Protein AF-A0A1E1KD78-F1 (afdb_monomer_lite)

Organism: NCBI:txid914238

Sequence (191 aa):
MESLAELLGKQLVEVKGTLRDLHTILSIPEETLRPIRLHHPTCRDFLLDMNRCADPVDWVDENKVYRVMADCCLTSMEKELKTDFCDLPAFAEYTTRLMDPHRIKQLISPDFQYVCFYWAQHYRRSGAILSDDAKDQFFREHFLHWLEAVNLIGKSSEMEGIFIQVISLSSGCESHTRPSCSPFSWHLNLI

Structure (mmCIF, N/CA/C/O backbone):
data_AF-A0A1E1KD78-F1
#
_entry.id   AF-A0A1E1KD78-F1
#
loop_
_atom_site.group_PDB
_atom_site.id
_atom_site.type_symbol
_atom_site.label_atom_id
_atom_site.label_alt_id
_atom_site.label_comp_id
_atom_site.label_asym_id
_atom_site.label_entity_id
_atom_site.label_seq_id
_atom_site.pdbx_PDB_ins_code
_atom_site.Cartn_x
_atom_site.Cartn_y
_atom_site.Cartn_z
_atom_site.occupancy
_atom_site.B_iso_or_equiv
_atom_site.auth_seq_id
_atom_site.auth_comp_id
_atom_site.auth_asym_id
_atom_site.auth_atom_id
_atom_site.pdbx_PDB_model_num
ATOM 1 N N . MET A 1 1 ? -4.945 -14.497 -2.469 1.00 77.31 1 MET A N 1
ATOM 2 C CA . MET A 1 1 ? -5.282 -14.226 -3.896 1.00 77.31 1 MET A CA 1
ATOM 3 C C . MET A 1 1 ? -6.415 -13.218 -4.044 1.00 77.31 1 MET A C 1
ATOM 5 O O . MET A 1 1 ? -6.273 -12.318 -4.856 1.00 77.31 1 MET A O 1
ATOM 9 N N . GLU A 1 2 ? -7.507 -13.348 -3.287 1.00 81.06 2 GLU A N 1
ATOM 10 C CA . GLU A 1 2 ? -8.610 -12.366 -3.281 1.00 81.06 2 GLU A CA 1
ATOM 11 C C . GLU A 1 2 ? -8.126 -10.976 -2.864 1.00 81.06 2 GLU A C 1
ATOM 13 O O . GLU A 1 2 ? -8.265 -10.042 -3.641 1.00 81.06 2 GLU A O 1
ATOM 18 N N . SER A 1 3 ? -7.378 -10.902 -1.766 1.00 81.31 3 SER A N 1
ATOM 19 C CA . SER A 1 3 ? -6.655 -9.717 -1.289 1.00 81.31 3 SER A CA 1
ATOM 20 C C . SER A 1 3 ? -5.823 -9.006 -2.356 1.00 81.31 3 SER A C 1
ATOM 22 O O . SER A 1 3 ? -5.813 -7.786 -2.464 1.00 81.31 3 SER A O 1
ATOM 24 N N . LEU A 1 4 ? -5.114 -9.786 -3.180 1.00 83.50 4 LEU A N 1
ATOM 25 C CA . LEU A 1 4 ? -4.278 -9.254 -4.254 1.00 83.50 4 LEU A CA 1
ATOM 26 C C . LEU A 1 4 ? -5.140 -8.694 -5.390 1.00 83.50 4 LEU A C 1
ATOM 28 O O . LEU A 1 4 ? -4.812 -7.658 -5.953 1.00 83.50 4 LEU A O 1
ATOM 32 N N . ALA A 1 5 ? -6.242 -9.365 -5.725 1.00 86.69 5 ALA A N 1
ATOM 33 C CA . ALA A 1 5 ? -7.178 -8.886 -6.734 1.00 86.69 5 ALA A CA 1
ATOM 34 C C . ALA A 1 5 ? -7.884 -7.601 -6.286 1.00 86.69 5 ALA A C 1
ATOM 36 O O . ALA A 1 5 ? -7.979 -6.658 -7.070 1.00 86.69 5 ALA A O 1
ATOM 37 N N . GLU A 1 6 ? -8.304 -7.542 -5.023 1.00 85.50 6 GLU A N 1
ATOM 38 C CA . GLU A 1 6 ? -8.921 -6.365 -4.417 1.00 85.50 6 GLU A CA 1
ATOM 39 C C . GLU A 1 6 ? -7.961 -5.173 -4.390 1.00 85.50 6 GLU A C 1
ATOM 41 O O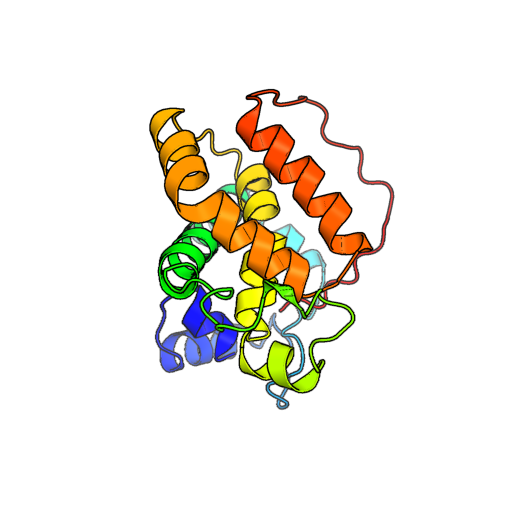 . GLU A 1 6 ? -8.298 -4.110 -4.912 1.00 85.50 6 GLU A O 1
ATOM 46 N N . LEU A 1 7 ? -6.732 -5.372 -3.899 1.00 85.50 7 LEU A N 1
ATOM 47 C CA . LEU A 1 7 ? -5.711 -4.325 -3.859 1.00 85.50 7 LEU A CA 1
ATOM 48 C C . LEU A 1 7 ? -5.364 -3.796 -5.257 1.00 85.50 7 LEU A C 1
ATOM 50 O O . LEU A 1 7 ? -5.248 -2.589 -5.455 1.00 85.50 7 LEU A O 1
ATOM 54 N N . LEU A 1 8 ? -5.215 -4.686 -6.242 1.00 87.44 8 LEU A N 1
ATOM 55 C CA . LEU A 1 8 ? -4.900 -4.297 -7.620 1.00 87.44 8 LEU A CA 1
ATOM 56 C C . LEU A 1 8 ? -6.114 -3.737 -8.383 1.00 87.44 8 LEU A C 1
ATOM 58 O O . LEU A 1 8 ? -5.956 -3.285 -9.517 1.00 87.44 8 LEU A O 1
ATOM 62 N N . GLY A 1 9 ? -7.323 -3.795 -7.813 1.00 85.31 9 GLY A N 1
ATOM 63 C CA . GLY A 1 9 ? -8.559 -3.435 -8.513 1.00 85.31 9 GLY A CA 1
ATOM 64 C C . GLY A 1 9 ? -8.818 -4.303 -9.751 1.00 85.31 9 GLY A C 1
ATOM 65 O O . GLY A 1 9 ? -9.376 -3.830 -10.742 1.00 85.31 9 GLY A O 1
ATOM 66 N N . LYS A 1 10 ? -8.369 -5.562 -9.724 1.00 89.31 10 LYS A N 1
ATOM 67 C CA . LYS A 1 10 ? -8.445 -6.518 -10.836 1.00 89.31 10 LYS A CA 1
ATOM 68 C C . LYS A 1 10 ? -9.469 -7.606 -10.564 1.00 89.31 10 LYS A C 1
ATOM 70 O O . LYS A 1 10 ? -9.791 -7.922 -9.422 1.00 89.31 10 LYS A O 1
ATOM 75 N N . GLN A 1 11 ? -9.965 -8.237 -11.627 1.00 91.38 11 GLN A N 1
ATOM 76 C CA . GLN A 1 11 ? -10.847 -9.387 -11.456 1.00 91.38 11 GLN A CA 1
ATOM 77 C C . GLN A 1 11 ? -10.054 -10.586 -10.929 1.00 91.38 11 GLN A C 1
ATOM 79 O O . GLN A 1 11 ? -8.967 -10.892 -11.420 1.00 91.38 11 GLN A O 1
ATOM 84 N N . LEU A 1 12 ? -10.633 -11.329 -9.983 1.00 88.56 12 LEU A N 1
ATOM 85 C CA . LEU A 1 12 ? -9.995 -12.522 -9.417 1.00 88.56 12 LEU A CA 1
ATOM 86 C C . LEU A 1 12 ? -9.603 -13.549 -10.492 1.00 88.56 12 LEU A C 1
ATOM 88 O O . LEU A 1 12 ? -8.585 -14.223 -10.353 1.00 88.56 12 LEU A O 1
ATOM 92 N N . VAL A 1 13 ? -10.395 -13.666 -11.564 1.00 90.69 13 VAL A N 1
ATOM 93 C CA . VAL A 1 13 ? -10.102 -14.562 -12.693 1.00 90.69 13 VAL A CA 1
ATOM 94 C C . VAL A 1 13 ? -8.845 -14.143 -13.460 1.00 90.69 13 VAL A C 1
ATOM 96 O O . VAL A 1 13 ? -8.060 -15.011 -13.827 1.00 90.69 13 VAL A O 1
ATOM 99 N N . GLU A 1 14 ? -8.618 -12.839 -13.634 1.00 92.00 14 GLU A N 1
ATOM 100 C CA . GLU A 1 14 ? -7.429 -12.288 -14.298 1.00 92.00 14 GLU A CA 1
ATOM 101 C C . GLU A 1 14 ? -6.190 -12.577 -13.451 1.00 92.00 14 GLU A C 1
ATOM 103 O O . GLU A 1 14 ? -5.241 -13.184 -13.935 1.00 92.00 14 GLU A O 1
ATOM 108 N N . VAL A 1 15 ? -6.242 -12.266 -12.151 1.00 89.31 15 VAL A N 1
ATOM 109 C CA . VAL A 1 15 ? -5.131 -12.534 -11.225 1.00 89.31 15 VAL A CA 1
ATOM 110 C C . VAL A 1 15 ? -4.814 -14.029 -11.153 1.00 89.31 15 VAL A C 1
ATOM 112 O O . VAL A 1 15 ? -3.653 -14.418 -11.243 1.00 89.31 15 VAL A O 1
ATOM 115 N N . LYS A 1 16 ? -5.831 -14.893 -11.037 1.00 88.56 16 LYS A N 1
ATOM 116 C CA . LYS A 1 16 ? -5.633 -16.352 -11.023 1.00 88.56 16 LYS A CA 1
ATOM 117 C C . LYS A 1 16 ? -5.068 -16.878 -12.343 1.00 88.56 16 LYS A C 1
ATOM 119 O O . LYS A 1 16 ? -4.262 -17.806 -12.303 1.00 88.56 16 LYS A O 1
ATOM 124 N N . GLY A 1 17 ? -5.499 -16.324 -13.477 1.00 89.69 17 GLY A N 1
ATOM 125 C CA . GLY A 1 17 ? -4.978 -16.660 -14.802 1.00 89.69 17 GLY A CA 1
ATOM 126 C C . GLY A 1 17 ? -3.493 -16.336 -14.900 1.00 89.69 17 GLY A C 1
ATOM 127 O O . GLY A 1 17 ? -2.685 -17.244 -15.065 1.00 89.69 17 GLY A O 1
ATOM 128 N N . THR A 1 18 ? -3.129 -15.079 -14.640 1.00 89.88 18 THR A N 1
ATOM 129 C CA . THR A 1 18 ? -1.736 -14.617 -14.676 1.00 89.88 18 THR A CA 1
ATOM 130 C C . THR A 1 18 ? -0.839 -15.416 -13.734 1.00 89.88 18 THR A C 1
ATOM 132 O O . THR A 1 18 ? 0.244 -15.844 -14.121 1.00 89.88 18 THR A O 1
ATOM 135 N N . LEU A 1 19 ? -1.280 -15.671 -12.498 1.00 88.19 19 LEU A N 1
ATOM 136 C CA . LEU A 1 19 ? -0.502 -16.476 -11.555 1.00 88.19 19 LEU A CA 1
ATOM 137 C C . LEU A 1 19 ? -0.282 -17.899 -12.085 1.00 88.19 19 LEU A C 1
ATOM 139 O O . LEU A 1 19 ? 0.836 -18.405 -12.033 1.00 88.19 19 LEU A O 1
ATOM 143 N N . ARG A 1 20 ? -1.319 -18.534 -12.640 1.00 88.44 20 ARG A N 1
ATOM 144 C CA . ARG A 1 20 ? -1.210 -19.877 -13.225 1.00 88.44 20 ARG A CA 1
ATOM 145 C C . ARG A 1 20 ? -0.219 -19.919 -14.386 1.00 88.44 20 ARG A C 1
ATOM 147 O O . ARG A 1 20 ? 0.568 -20.862 -14.468 1.00 88.44 20 ARG A O 1
ATOM 154 N N . ASP A 1 21 ? -0.219 -18.904 -15.240 1.00 88.81 21 ASP A N 1
ATOM 155 C CA . ASP A 1 21 ? 0.721 -18.817 -16.361 1.00 88.81 21 ASP A CA 1
ATOM 156 C C . ASP A 1 21 ? 2.172 -18.683 -15.865 1.00 88.81 21 ASP A C 1
ATOM 158 O O . ASP A 1 21 ? 3.095 -19.237 -16.458 1.00 88.81 21 ASP A O 1
ATOM 162 N N . LEU A 1 22 ? 2.363 -18.056 -14.700 1.00 86.62 22 LEU A N 1
ATOM 163 C CA . LEU A 1 22 ? 3.655 -17.878 -14.034 1.00 86.62 22 LEU A CA 1
ATOM 164 C C . LEU A 1 22 ? 4.019 -18.998 -13.035 1.00 86.62 22 LEU A C 1
ATOM 166 O O . LEU A 1 22 ? 4.993 -18.858 -12.295 1.00 86.62 22 LEU A O 1
ATOM 170 N N . HIS A 1 23 ? 3.301 -20.129 -12.998 1.00 85.31 23 HIS A N 1
ATOM 171 C CA . HIS A 1 23 ? 3.550 -21.217 -12.027 1.00 85.31 23 HIS A CA 1
ATOM 172 C C . HIS A 1 23 ? 4.962 -21.835 -12.108 1.00 85.31 23 HIS A C 1
ATOM 174 O O . HIS A 1 23 ? 5.431 -22.466 -11.159 1.00 85.31 23 HIS A O 1
ATOM 180 N N . THR A 1 24 ? 5.650 -21.680 -13.242 1.00 86.38 24 THR A N 1
ATOM 181 C CA . THR A 1 24 ? 7.026 -22.162 -13.442 1.00 86.38 24 THR A CA 1
ATOM 182 C C . THR A 1 24 ? 8.051 -21.340 -12.665 1.00 86.38 24 THR A C 1
ATOM 184 O O . THR A 1 24 ? 9.123 -21.850 -12.343 1.00 86.38 24 THR A O 1
ATOM 187 N N . ILE A 1 25 ? 7.719 -20.090 -12.329 1.00 85.75 25 ILE A N 1
ATOM 188 C CA . ILE A 1 25 ? 8.564 -19.176 -11.547 1.00 85.75 25 ILE A CA 1
ATOM 189 C C . ILE A 1 25 ? 7.962 -18.841 -10.172 1.00 85.75 25 ILE A C 1
ATOM 191 O O . ILE A 1 25 ? 8.701 -18.445 -9.269 1.00 85.75 25 ILE A O 1
ATOM 195 N N . LEU A 1 26 ? 6.655 -19.062 -9.983 1.00 86.25 26 LEU A N 1
ATOM 196 C CA . LEU A 1 26 ? 5.923 -18.858 -8.733 1.00 86.25 26 LEU A CA 1
ATOM 197 C C . LEU A 1 26 ? 5.477 -20.179 -8.095 1.00 86.25 26 LEU A C 1
ATOM 199 O O . LEU A 1 26 ? 4.811 -21.009 -8.709 1.00 86.25 26 LEU A O 1
ATOM 203 N N . SER A 1 27 ? 5.759 -20.325 -6.807 1.00 83.88 27 SER A N 1
ATOM 204 C CA . SER A 1 27 ? 5.118 -21.281 -5.917 1.00 83.88 27 SER A CA 1
ATOM 205 C C . SER A 1 27 ? 3.781 -20.707 -5.457 1.00 83.88 27 SER A C 1
ATOM 207 O O . SER A 1 27 ? 3.733 -19.763 -4.666 1.00 83.88 27 SER A O 1
ATOM 209 N N . ILE A 1 28 ? 2.693 -21.272 -5.982 1.00 84.19 28 ILE A N 1
ATOM 210 C CA . ILE A 1 28 ? 1.325 -20.886 -5.634 1.00 84.19 28 ILE A CA 1
ATOM 211 C C . ILE A 1 28 ? 0.769 -21.955 -4.692 1.00 84.19 28 ILE A C 1
ATOM 213 O O . ILE A 1 28 ? 0.562 -23.089 -5.128 1.00 84.19 28 ILE A O 1
ATOM 217 N N . PRO A 1 29 ? 0.554 -21.638 -3.408 1.00 78.81 29 PRO A N 1
ATOM 218 C CA . PRO A 1 29 ? 0.004 -22.599 -2.466 1.00 78.81 29 PRO A CA 1
ATOM 219 C C . PRO A 1 29 ? -1.473 -22.893 -2.764 1.00 78.81 29 PRO A C 1
ATOM 221 O O . PRO A 1 29 ? -2.223 -22.016 -3.192 1.00 78.81 29 PRO A O 1
ATOM 224 N N . GLU A 1 30 ? -1.904 -24.129 -2.493 1.00 73.75 30 GLU A N 1
ATOM 225 C CA . GLU A 1 30 ? -3.324 -24.517 -2.555 1.00 73.75 30 GLU A CA 1
ATOM 226 C C . GLU A 1 30 ? -4.146 -23.837 -1.446 1.00 73.75 30 GLU A C 1
ATOM 228 O O . GLU A 1 30 ? -5.312 -23.495 -1.637 1.00 73.75 30 GLU A O 1
ATOM 233 N N . GLU A 1 31 ? -3.519 -23.598 -0.290 1.00 75.31 31 GLU A N 1
ATOM 234 C CA . GLU A 1 31 ? -4.096 -22.842 0.821 1.00 75.31 31 GLU A CA 1
ATOM 235 C C . GLU A 1 31 ? -4.113 -21.338 0.503 1.00 75.31 31 GLU A C 1
ATOM 237 O O . GLU A 1 31 ? -3.068 -20.716 0.311 1.00 75.31 31 GLU A O 1
ATOM 242 N N . THR A 1 32 ? -5.296 -20.720 0.535 1.00 66.81 32 THR A N 1
ATOM 243 C CA . THR A 1 32 ? -5.499 -19.297 0.201 1.00 66.81 32 THR A CA 1
ATOM 244 C C . THR A 1 32 ? -4.814 -18.314 1.152 1.00 66.81 32 THR A C 1
ATOM 246 O O . THR A 1 32 ? -4.591 -17.167 0.767 1.00 66.81 32 THR A O 1
ATOM 249 N N . LEU A 1 33 ? -4.494 -18.759 2.371 1.00 66.06 33 LEU A N 1
ATOM 250 C CA . LEU A 1 33 ? -3.848 -17.970 3.423 1.00 66.06 33 LEU A CA 1
ATOM 251 C C . LEU A 1 33 ? -2.318 -18.011 3.358 1.00 66.06 33 LEU A C 1
ATOM 253 O O . LEU A 1 33 ? -1.658 -17.286 4.104 1.00 66.06 33 LEU A O 1
ATOM 257 N N . ARG A 1 34 ? -1.739 -18.879 2.520 1.00 70.19 34 ARG A N 1
ATOM 258 C CA . ARG A 1 34 ? -0.286 -18.966 2.394 1.00 70.19 34 ARG A CA 1
ATOM 259 C C . ARG A 1 34 ? 0.244 -18.004 1.339 1.00 70.19 34 ARG A C 1
ATOM 261 O O . ARG A 1 34 ? -0.409 -17.809 0.313 1.00 70.19 34 ARG A O 1
ATOM 268 N N . PRO A 1 35 ? 1.461 -17.483 1.565 1.00 75.06 35 PRO A N 1
ATOM 269 C CA . PRO A 1 35 ? 2.064 -16.560 0.638 1.00 75.06 35 PRO A CA 1
ATOM 270 C C . PRO A 1 35 ? 2.475 -17.200 -0.710 1.00 75.06 35 PRO A C 1
ATOM 272 O O . PRO A 1 35 ? 3.064 -18.285 -0.715 1.00 75.06 35 PRO A O 1
ATOM 275 N N . ILE A 1 36 ? 2.202 -16.530 -1.835 1.00 83.00 36 ILE A N 1
ATOM 276 C CA . ILE A 1 36 ? 2.794 -16.755 -3.164 1.00 83.00 36 ILE A CA 1
ATOM 277 C C . ILE A 1 36 ? 4.284 -16.384 -3.162 1.00 83.00 36 ILE A C 1
ATOM 279 O O . ILE A 1 36 ? 4.685 -15.222 -3.103 1.00 83.00 36 ILE A O 1
ATOM 283 N N . ARG A 1 37 ? 5.145 -17.381 -3.356 1.00 83.31 37 ARG A N 1
ATOM 284 C CA . ARG A 1 37 ? 6.601 -17.178 -3.342 1.00 83.31 37 ARG A CA 1
ATOM 285 C C . ARG A 1 37 ? 7.213 -17.365 -4.717 1.00 83.31 37 ARG A C 1
ATOM 287 O O . ARG A 1 37 ? 6.733 -18.160 -5.508 1.00 83.31 37 ARG A O 1
ATOM 294 N N . LEU A 1 38 ? 8.329 -16.698 -4.983 1.00 84.44 38 LEU A N 1
ATOM 295 C CA . LEU A 1 38 ? 9.180 -17.060 -6.117 1.00 84.44 38 LEU A CA 1
ATOM 296 C C . LEU A 1 38 ? 9.881 -18.390 -5.820 1.00 84.44 38 LEU A C 1
ATOM 298 O O . LEU A 1 38 ? 10.378 -18.585 -4.710 1.00 84.44 38 LEU A O 1
ATOM 302 N N . HIS A 1 39 ? 9.972 -19.277 -6.812 1.00 82.19 39 HIS A N 1
ATOM 303 C CA . HIS A 1 39 ? 10.734 -20.529 -6.681 1.00 82.19 39 HIS A CA 1
ATOM 304 C C . HIS A 1 39 ? 12.221 -20.269 -6.467 1.00 82.19 39 HIS A C 1
ATOM 306 O O . HIS A 1 39 ? 12.890 -21.018 -5.759 1.00 82.19 39 HIS A O 1
ATOM 312 N N . HIS A 1 40 ? 12.743 -19.200 -7.073 1.00 80.56 40 HIS A N 1
ATOM 313 C CA . HIS A 1 40 ? 14.150 -18.859 -6.969 1.00 80.56 40 HIS A CA 1
ATOM 314 C C . HIS A 1 40 ? 14.357 -17.347 -6.781 1.00 80.56 40 HIS A C 1
ATOM 316 O O . HIS A 1 40 ? 13.865 -16.568 -7.602 1.00 80.56 40 HIS A O 1
ATOM 322 N N . PRO A 1 41 ? 15.119 -16.904 -5.759 1.00 72.50 41 PRO A N 1
ATOM 323 C CA . PRO A 1 41 ? 15.375 -15.484 -5.506 1.00 72.50 41 PRO A CA 1
ATOM 324 C C . PRO A 1 41 ? 15.947 -14.730 -6.713 1.00 72.50 41 PRO A C 1
ATOM 326 O O . PRO A 1 41 ? 15.564 -13.588 -6.954 1.00 72.50 41 PRO A O 1
ATOM 329 N N . THR A 1 42 ? 16.784 -15.382 -7.532 1.00 80.44 42 THR A N 1
ATOM 330 C CA . THR A 1 42 ? 17.373 -14.730 -8.718 1.00 80.44 42 THR A CA 1
ATOM 331 C C . THR A 1 42 ? 16.362 -14.411 -9.813 1.00 80.44 42 THR A C 1
ATOM 333 O O . THR A 1 42 ? 16.704 -13.652 -10.714 1.00 80.44 42 THR A O 1
ATOM 336 N N . CYS A 1 43 ? 15.141 -14.959 -9.760 1.00 80.38 43 CYS A N 1
ATOM 337 C CA . CYS A 1 43 ? 14.070 -14.577 -10.676 1.00 80.38 43 CYS A CA 1
ATOM 338 C C . CYS A 1 43 ? 13.702 -13.102 -10.479 1.00 80.38 43 CYS A C 1
ATOM 340 O O . CYS A 1 43 ? 13.624 -12.360 -11.453 1.00 80.38 43 CYS A O 1
ATOM 342 N N . ARG A 1 44 ? 13.602 -12.642 -9.223 1.00 82.44 44 ARG A N 1
ATOM 343 C CA . ARG A 1 44 ? 13.421 -11.216 -8.924 1.00 82.44 44 ARG A CA 1
ATOM 344 C C . ARG A 1 44 ? 14.572 -10.395 -9.498 1.00 82.44 44 ARG A C 1
ATOM 346 O O . ARG A 1 44 ? 14.331 -9.430 -10.210 1.00 82.44 44 ARG A O 1
ATOM 353 N N . ASP A 1 45 ? 15.809 -10.803 -9.230 1.00 81.00 45 ASP A N 1
ATOM 354 C CA . ASP A 1 45 ? 16.987 -10.062 -9.697 1.00 81.00 45 ASP A CA 1
ATOM 355 C C . ASP A 1 45 ? 17.103 -10.042 -11.229 1.00 81.00 45 ASP A C 1
ATOM 357 O O . ASP A 1 45 ? 17.703 -9.133 -11.788 1.00 81.00 45 ASP A O 1
ATOM 361 N N . PHE A 1 46 ? 16.564 -11.054 -11.911 1.00 82.19 46 PHE A N 1
ATOM 362 C CA . PHE A 1 46 ? 16.503 -11.111 -13.368 1.00 82.19 46 PHE A CA 1
ATOM 363 C C . PHE A 1 46 ? 15.441 -10.160 -13.929 1.00 82.19 46 PHE A C 1
ATOM 365 O O . PHE A 1 46 ? 15.731 -9.419 -14.859 1.00 82.19 46 PHE A O 1
ATOM 372 N N . LEU A 1 47 ? 14.237 -10.145 -13.345 1.00 82.31 47 LEU A N 1
ATOM 373 C CA . LEU A 1 47 ? 13.135 -9.287 -13.797 1.00 82.31 47 LEU A CA 1
ATOM 374 C C . LEU A 1 47 ? 13.414 -7.796 -13.569 1.00 82.31 47 LEU A C 1
ATOM 376 O O . LEU A 1 47 ? 12.966 -6.963 -14.351 1.00 82.31 47 LEU A O 1
ATOM 380 N N . LEU A 1 48 ? 14.150 -7.458 -12.507 1.00 83.88 48 LEU A N 1
ATOM 381 C CA . LEU A 1 48 ? 14.444 -6.070 -12.142 1.00 83.88 48 LEU A CA 1
ATOM 382 C C . LEU A 1 48 ? 15.682 -5.491 -12.849 1.00 83.88 48 LEU A C 1
ATOM 384 O O . LEU A 1 48 ? 15.825 -4.269 -12.917 1.00 83.88 48 LEU A O 1
ATOM 388 N N . ASP A 1 49 ? 16.576 -6.331 -13.380 1.00 82.56 49 ASP A N 1
ATOM 389 C CA . ASP A 1 49 ? 17.799 -5.888 -14.056 1.00 82.56 49 ASP A CA 1
ATOM 390 C C . ASP A 1 49 ? 17.612 -5.852 -15.576 1.00 82.56 49 ASP A C 1
ATOM 392 O O . ASP A 1 49 ? 17.651 -6.875 -16.264 1.00 82.56 49 ASP A O 1
ATOM 396 N N . MET A 1 50 ? 17.476 -4.638 -16.108 1.00 79.94 50 MET A N 1
ATOM 397 C CA . MET A 1 50 ? 17.328 -4.385 -17.543 1.00 79.94 50 MET A CA 1
ATOM 398 C C . MET A 1 50 ? 18.487 -4.959 -18.376 1.00 79.94 50 MET A C 1
ATOM 400 O O . MET A 1 50 ? 18.283 -5.297 -19.535 1.00 79.94 50 MET A O 1
ATOM 404 N N . ASN A 1 51 ? 19.692 -5.109 -17.809 1.00 79.50 51 ASN A N 1
ATOM 405 C CA . ASN A 1 51 ? 20.842 -5.670 -18.533 1.00 79.50 51 ASN A CA 1
ATOM 406 C C . ASN A 1 51 ? 20.814 -7.200 -18.601 1.00 79.50 51 ASN A C 1
ATOM 408 O O . ASN A 1 51 ? 21.529 -7.799 -19.404 1.00 79.50 51 ASN A O 1
ATOM 412 N N . ARG A 1 52 ? 20.044 -7.839 -17.717 1.00 76.12 52 ARG A N 1
ATOM 413 C CA . ARG A 1 52 ? 19.885 -9.297 -17.669 1.00 76.12 52 ARG A CA 1
ATOM 414 C C . ARG A 1 52 ? 18.642 -9.750 -18.418 1.00 76.12 52 ARG A C 1
ATOM 416 O O . ARG A 1 52 ? 18.596 -10.904 -18.835 1.00 76.12 52 ARG A O 1
ATOM 423 N N . CYS A 1 53 ? 17.671 -8.860 -18.596 1.00 70.12 53 CYS A N 1
ATOM 424 C CA . CYS A 1 53 ? 16.473 -9.132 -19.366 1.00 70.12 53 CYS A CA 1
ATOM 425 C C . CYS A 1 53 ? 16.799 -9.171 -20.868 1.00 70.12 53 CYS A C 1
ATOM 427 O O . CYS A 1 53 ? 17.372 -8.232 -21.415 1.00 70.12 53 CYS A O 1
ATOM 429 N N . ALA A 1 54 ? 16.465 -10.280 -21.531 1.00 68.94 54 ALA A N 1
ATOM 430 C CA . ALA A 1 54 ? 16.740 -10.459 -22.958 1.00 68.94 54 ALA A CA 1
ATOM 431 C C . ALA A 1 54 ? 15.788 -9.642 -23.848 1.00 68.94 54 ALA A C 1
ATOM 433 O O . ALA A 1 54 ? 16.178 -9.235 -24.942 1.00 68.94 54 ALA A O 1
ATOM 434 N N . ASP A 1 55 ? 14.566 -9.393 -23.368 1.00 75.62 55 ASP A N 1
ATOM 435 C CA . ASP A 1 55 ? 13.549 -8.585 -24.036 1.00 75.62 55 ASP A CA 1
ATOM 436 C C . ASP A 1 55 ? 13.174 -7.384 -23.144 1.00 75.62 55 ASP A C 1
ATOM 438 O O . ASP A 1 55 ? 12.733 -7.580 -22.009 1.00 75.62 55 ASP A O 1
ATOM 442 N N . PRO A 1 56 ? 13.320 -6.133 -23.619 1.00 70.25 56 PRO A N 1
ATOM 443 C CA . PRO A 1 56 ? 12.883 -4.941 -22.891 1.00 70.25 56 PRO A CA 1
ATOM 444 C C . PRO A 1 56 ? 11.397 -4.934 -22.500 1.00 70.25 56 PRO A C 1
ATOM 446 O O . PRO A 1 56 ? 11.023 -4.185 -21.598 1.00 70.25 56 PRO A O 1
ATOM 449 N N . VAL A 1 57 ? 10.552 -5.727 -23.169 1.00 72.62 57 VAL A N 1
ATOM 450 C CA . VAL A 1 57 ? 9.122 -5.871 -22.844 1.00 72.62 57 VAL A CA 1
ATOM 451 C C . VAL A 1 57 ? 8.907 -6.655 -21.544 1.00 72.62 57 VAL A C 1
ATOM 453 O O . VAL A 1 57 ? 7.945 -6.382 -20.827 1.00 72.62 57 VAL A O 1
ATOM 456 N N . ASP A 1 58 ? 9.818 -7.568 -21.204 1.00 70.25 58 ASP A N 1
ATOM 457 C CA . ASP A 1 58 ? 9.733 -8.416 -20.007 1.00 70.25 58 ASP A CA 1
ATOM 458 C C . ASP A 1 58 ? 10.416 -7.788 -18.778 1.00 70.25 58 ASP A C 1
ATOM 460 O O . ASP A 1 58 ? 10.368 -8.337 -17.671 1.00 70.25 58 ASP A O 1
ATOM 464 N N . TRP A 1 59 ? 11.060 -6.629 -18.950 1.00 83.12 59 TRP A N 1
ATOM 465 C CA . TRP A 1 59 ? 11.707 -5.913 -17.857 1.00 83.12 59 TRP A CA 1
ATOM 466 C C . TRP A 1 59 ? 10.679 -5.229 -16.952 1.00 83.12 59 TRP A C 1
ATOM 468 O O . TRP A 1 59 ? 9.794 -4.492 -17.393 1.00 83.12 59 TRP A O 1
ATOM 478 N N . VAL A 1 60 ? 10.847 -5.427 -15.646 1.00 85.00 60 VAL A N 1
ATOM 479 C CA . VAL A 1 60 ? 9.996 -4.835 -14.619 1.00 85.00 60 VAL A CA 1
ATOM 480 C C . VAL A 1 60 ? 10.711 -3.651 -13.980 1.00 85.00 60 VAL A C 1
ATOM 482 O O . VAL A 1 60 ? 11.690 -3.796 -13.247 1.00 85.00 60 VAL A O 1
ATOM 485 N N . ASP A 1 61 ? 10.163 -2.463 -14.205 1.00 86.56 61 ASP A N 1
ATOM 486 C CA . ASP A 1 61 ? 10.591 -1.243 -13.529 1.00 86.56 61 ASP A CA 1
ATOM 487 C C . ASP A 1 61 ? 10.117 -1.250 -12.064 1.00 86.56 61 ASP A C 1
ATOM 489 O O . ASP A 1 61 ? 8.933 -1.045 -11.772 1.00 86.56 61 ASP A O 1
ATOM 493 N N . GLU A 1 62 ? 11.050 -1.482 -11.133 1.00 88.06 62 GLU A N 1
ATOM 494 C CA . GLU A 1 62 ? 10.753 -1.579 -9.696 1.00 88.06 62 GLU A CA 1
ATOM 495 C C . GLU A 1 62 ? 10.062 -0.312 -9.163 1.00 88.06 62 GLU A C 1
ATOM 497 O O . GLU A 1 62 ? 9.133 -0.400 -8.357 1.00 88.06 62 GLU A O 1
ATOM 502 N N . ASN A 1 63 ? 10.464 0.868 -9.646 1.00 87.12 63 ASN A N 1
ATOM 503 C CA . ASN A 1 63 ? 9.910 2.141 -9.191 1.00 87.12 63 ASN A CA 1
ATOM 504 C C . ASN A 1 63 ? 8.453 2.292 -9.636 1.00 87.12 63 ASN A C 1
ATOM 506 O O . ASN A 1 63 ? 7.607 2.722 -8.847 1.00 87.12 63 ASN A O 1
ATOM 510 N N . LYS A 1 64 ? 8.132 1.884 -10.873 1.00 87.56 64 LYS A N 1
ATOM 511 C CA . LYS A 1 64 ? 6.744 1.875 -11.366 1.00 87.56 64 LYS A CA 1
ATOM 512 C C . LYS A 1 64 ? 5.876 0.893 -10.595 1.00 87.56 64 LYS A C 1
ATOM 514 O O . LYS A 1 64 ? 4.748 1.241 -10.259 1.00 87.56 64 LYS A O 1
ATOM 519 N N . VAL A 1 65 ? 6.391 -0.295 -10.270 1.00 89.44 65 VAL A N 1
ATOM 520 C CA . VAL A 1 65 ? 5.657 -1.262 -9.435 1.00 89.44 65 VAL A CA 1
ATOM 521 C C . VAL A 1 65 ? 5.353 -0.657 -8.069 1.00 89.44 65 VAL A C 1
ATOM 523 O O . VAL A 1 65 ? 4.202 -0.673 -7.638 1.00 89.44 65 VAL A O 1
ATOM 526 N N . TYR A 1 66 ? 6.346 -0.055 -7.411 1.00 89.12 66 TYR A N 1
ATOM 527 C CA . TYR A 1 66 ? 6.123 0.629 -6.137 1.00 89.12 66 TYR A CA 1
ATOM 528 C C . TYR A 1 66 ? 5.129 1.781 -6.245 1.00 89.12 66 TYR A C 1
ATOM 530 O O . TYR A 1 66 ? 4.325 1.965 -5.332 1.00 89.12 66 TYR A O 1
ATOM 538 N N . ARG A 1 67 ? 5.130 2.521 -7.360 1.00 88.00 67 ARG A N 1
ATOM 539 C CA . ARG A 1 67 ? 4.151 3.585 -7.587 1.00 88.00 67 ARG A CA 1
ATOM 540 C C . ARG A 1 67 ? 2.731 3.035 -7.663 1.00 88.00 67 ARG A C 1
ATOM 542 O O . ARG A 1 67 ? 1.866 3.519 -6.944 1.00 88.00 67 ARG A O 1
ATOM 549 N N . VAL A 1 68 ? 2.516 1.999 -8.475 1.00 89.12 68 VAL A N 1
ATOM 550 C CA . VAL A 1 68 ? 1.207 1.341 -8.607 1.00 89.12 68 VAL A CA 1
ATOM 551 C C . VAL A 1 68 ? 0.724 0.834 -7.250 1.00 89.12 68 VAL A C 1
ATOM 553 O O . VAL A 1 68 ? -0.414 1.091 -6.875 1.00 89.12 68 VAL A O 1
ATOM 556 N N . MET A 1 69 ? 1.596 0.184 -6.474 1.00 90.38 69 MET A N 1
ATOM 557 C CA . MET A 1 69 ? 1.243 -0.304 -5.137 1.00 90.38 69 MET A CA 1
ATOM 558 C C . MET A 1 69 ? 0.876 0.832 -4.176 1.00 90.38 69 MET A C 1
ATOM 560 O O . MET A 1 69 ? -0.069 0.693 -3.403 1.00 90.38 69 MET A O 1
ATOM 564 N N . ALA A 1 70 ? 1.591 1.959 -4.225 1.00 88.31 70 ALA A N 1
ATOM 565 C CA . ALA A 1 70 ? 1.271 3.129 -3.413 1.00 88.31 70 ALA A CA 1
ATOM 566 C C . ALA A 1 70 ? -0.100 3.714 -3.780 1.00 88.31 70 ALA A C 1
ATOM 568 O O . ALA A 1 70 ? -0.917 3.945 -2.891 1.00 88.31 70 ALA A O 1
ATOM 569 N N . ASP A 1 71 ? -0.372 3.895 -5.074 1.00 86.31 71 ASP A N 1
ATOM 570 C CA . ASP A 1 71 ? -1.636 4.446 -5.575 1.00 86.31 71 ASP A CA 1
ATOM 571 C C . ASP A 1 71 ? -2.825 3.518 -5.244 1.00 86.31 71 ASP A C 1
ATOM 573 O O . ASP A 1 71 ? -3.887 3.986 -4.821 1.00 86.31 71 ASP A O 1
ATOM 577 N N . CYS A 1 72 ? -2.633 2.197 -5.349 1.00 88.75 72 CYS A N 1
ATOM 578 C CA . CYS A 1 72 ? -3.592 1.185 -4.896 1.00 88.75 72 CYS A CA 1
ATOM 579 C C . CYS A 1 72 ? -3.891 1.319 -3.397 1.00 88.75 72 CYS A C 1
ATOM 581 O O . CYS A 1 72 ? -5.056 1.409 -3.013 1.00 88.75 72 CYS A O 1
ATOM 583 N N . CYS A 1 73 ? -2.857 1.397 -2.551 1.00 88.88 73 CYS A N 1
ATOM 584 C CA . CYS A 1 73 ? -3.043 1.581 -1.112 1.00 88.88 73 CYS A CA 1
ATOM 585 C C . CYS A 1 73 ? -3.778 2.888 -0.785 1.00 88.88 73 CYS A C 1
ATOM 587 O O . CYS A 1 73 ? -4.692 2.884 0.036 1.00 88.88 73 CYS A O 1
ATOM 589 N N . LEU A 1 74 ? -3.407 4.000 -1.426 1.00 85.62 74 LEU A N 1
ATOM 590 C CA . LEU A 1 74 ? -4.064 5.295 -1.231 1.00 85.62 74 LEU A CA 1
ATOM 591 C C . LEU A 1 74 ? -5.544 5.230 -1.622 1.00 85.62 74 LEU A C 1
ATOM 593 O O . LEU A 1 74 ? -6.393 5.692 -0.866 1.00 85.62 74 LEU A O 1
ATOM 597 N N . THR A 1 75 ? -5.860 4.583 -2.745 1.00 85.62 75 THR A N 1
ATOM 598 C CA . THR A 1 75 ? -7.242 4.394 -3.209 1.00 85.62 75 THR A CA 1
ATOM 599 C C . THR A 1 75 ? -8.055 3.523 -2.246 1.00 85.62 75 THR A C 1
ATOM 601 O O . THR A 1 75 ? -9.221 3.817 -1.986 1.00 85.62 75 THR A O 1
ATOM 604 N N . SER A 1 76 ? -7.469 2.452 -1.699 1.00 85.81 76 SER A N 1
ATOM 605 C CA . SER A 1 76 ? -8.130 1.628 -0.676 1.00 85.81 76 SER A CA 1
ATOM 606 C C . SER A 1 76 ? -8.374 2.417 0.610 1.00 85.81 76 SER A C 1
ATOM 608 O O . SER A 1 76 ? -9.477 2.377 1.149 1.00 85.81 76 SER A O 1
ATOM 610 N N . MET A 1 77 ? -7.396 3.211 1.058 1.00 83.88 77 MET A N 1
ATOM 611 C CA . MET A 1 77 ? -7.576 4.114 2.199 1.00 83.88 77 MET A CA 1
ATOM 612 C C . MET A 1 77 ? -8.682 5.135 1.950 1.00 83.88 77 MET A C 1
ATOM 614 O O . MET A 1 77 ? -9.526 5.322 2.814 1.00 83.88 77 MET A O 1
ATOM 618 N N . GLU A 1 78 ? -8.754 5.740 0.767 1.00 82.81 78 GLU A N 1
ATOM 619 C CA . GLU A 1 78 ? -9.816 6.694 0.438 1.00 82.81 78 GLU A CA 1
ATOM 620 C C . GLU A 1 78 ? -11.218 6.060 0.486 1.00 82.81 78 GLU A C 1
ATOM 622 O O . GLU A 1 78 ? -12.208 6.749 0.723 1.00 82.81 78 GLU A O 1
ATOM 627 N N . LYS A 1 79 ? -11.336 4.749 0.248 1.00 81.81 79 LYS A N 1
ATOM 628 C CA . LYS A 1 79 ? -12.611 4.022 0.326 1.00 81.81 79 LYS A CA 1
ATOM 629 C C . LYS A 1 79 ? -12.974 3.644 1.759 1.00 81.81 79 LYS A C 1
ATOM 631 O O . LYS A 1 79 ? -14.127 3.813 2.142 1.00 81.81 79 LYS A O 1
ATOM 636 N N . GLU A 1 80 ? -12.012 3.139 2.526 1.00 79.31 80 GLU A N 1
ATOM 637 C CA . GLU A 1 80 ? -12.255 2.546 3.849 1.00 79.31 80 GLU A CA 1
ATOM 638 C C . GLU A 1 80 ? -12.145 3.554 5.006 1.00 79.31 80 GLU A C 1
ATOM 640 O O . GLU A 1 80 ? -12.860 3.432 5.998 1.00 79.31 80 GLU A O 1
ATOM 645 N N . LEU A 1 81 ? -11.326 4.605 4.863 1.00 75.62 81 LEU A N 1
ATOM 646 C CA . LEU A 1 81 ? -11.152 5.671 5.865 1.00 75.62 81 LEU A CA 1
ATOM 647 C C . LEU A 1 81 ? -12.255 6.745 5.830 1.00 75.62 81 LEU A C 1
ATOM 649 O O . LEU A 1 81 ? -12.170 7.724 6.562 1.00 75.62 81 LEU A O 1
ATOM 653 N N . LYS A 1 82 ? -13.275 6.605 4.972 1.00 63.25 82 LYS A N 1
ATOM 654 C CA . LYS A 1 82 ? -14.451 7.504 4.944 1.00 63.25 82 LYS A CA 1
ATOM 655 C C . LYS A 1 82 ? -15.433 7.241 6.087 1.00 63.25 82 LYS A C 1
ATOM 657 O O . LYS A 1 82 ? -16.374 8.005 6.277 1.00 63.25 82 LYS A O 1
ATOM 662 N N . THR A 1 83 ? -15.219 6.155 6.817 1.00 56.53 83 THR A N 1
ATOM 663 C CA . THR A 1 83 ? -15.943 5.804 8.032 1.00 56.53 83 THR A CA 1
ATOM 664 C C . THR A 1 83 ? -15.105 6.235 9.218 1.00 56.53 83 THR A C 1
ATOM 666 O O . THR A 1 83 ? -13.977 5.773 9.370 1.00 56.53 83 THR A O 1
ATOM 669 N N . ASP A 1 84 ? -15.658 7.103 10.060 1.00 56.88 84 ASP A N 1
ATOM 670 C CA . ASP A 1 84 ? -15.085 7.361 11.370 1.00 56.88 84 ASP A CA 1
ATOM 671 C C . ASP A 1 84 ? -15.134 6.037 12.158 1.00 56.88 84 ASP A C 1
ATOM 673 O O . ASP A 1 84 ? -16.200 5.551 12.546 1.00 56.88 84 ASP A O 1
ATOM 677 N N . PHE A 1 85 ? -13.983 5.378 12.331 1.00 57.06 85 PHE A N 1
ATOM 678 C CA . PHE A 1 85 ? -13.909 4.151 13.134 1.00 57.06 85 PHE A CA 1
ATOM 679 C C . PHE A 1 85 ? -14.229 4.442 14.611 1.00 57.06 85 PHE A C 1
ATOM 681 O O . PHE A 1 85 ? -14.535 3.514 15.370 1.00 57.06 85 PHE A O 1
ATOM 688 N N . CYS A 1 86 ? -14.183 5.720 15.003 1.00 50.78 86 CYS A N 1
ATOM 689 C CA . CYS A 1 86 ? -14.505 6.247 16.318 1.00 50.78 86 CYS A CA 1
ATOM 690 C C . CYS A 1 86 ? -15.961 6.729 16.455 1.00 50.78 86 CYS A C 1
ATOM 692 O O . CYS A 1 86 ? -16.360 7.008 17.585 1.00 50.78 86 CYS A O 1
ATOM 694 N N . ASP A 1 87 ? -16.803 6.697 15.407 1.00 49.81 87 ASP A N 1
ATOM 695 C CA . ASP A 1 87 ? -18.261 6.972 15.491 1.00 49.81 87 ASP A CA 1
ATOM 696 C C . ASP A 1 87 ? -19.044 5.876 16.255 1.00 49.81 87 ASP A C 1
ATOM 698 O O . ASP A 1 87 ? -20.276 5.813 16.271 1.00 49.81 87 ASP A O 1
ATOM 702 N N . LEU A 1 88 ? -18.328 4.989 16.948 1.00 51.88 88 LEU A N 1
ATOM 703 C CA . LEU A 1 88 ? -18.874 4.235 18.060 1.00 51.88 88 LEU A CA 1
ATOM 704 C C . LEU A 1 88 ? -19.140 5.230 19.207 1.00 51.88 88 LEU A C 1
ATOM 706 O O . LEU A 1 88 ? -18.177 5.785 19.738 1.00 51.88 88 LEU A O 1
ATOM 710 N N . PRO A 1 89 ? -20.389 5.394 19.693 1.00 47.38 89 PRO A N 1
ATOM 711 C CA . PRO A 1 89 ? -20.757 6.328 20.774 1.00 47.38 89 PRO A CA 1
ATOM 712 C C . PRO A 1 89 ? -20.039 6.128 22.130 1.00 47.38 89 PRO A C 1
ATOM 714 O O . PRO A 1 89 ? -20.434 6.713 23.134 1.00 47.38 89 PRO A O 1
ATOM 717 N N . ALA A 1 90 ? -19.023 5.268 22.192 1.00 48.25 90 ALA A N 1
ATOM 718 C CA . ALA A 1 90 ? -18.332 4.790 23.379 1.00 48.25 90 ALA A CA 1
ATOM 719 C C . ALA A 1 90 ? -16.823 5.122 23.404 1.00 48.25 90 ALA A C 1
ATOM 721 O O . ALA A 1 90 ? -16.128 4.684 24.322 1.00 48.25 90 ALA A O 1
ATOM 722 N N . PHE A 1 91 ? -16.282 5.885 22.442 1.00 47.94 91 PHE A N 1
ATOM 723 C CA . PHE A 1 91 ? -14.830 6.134 22.373 1.00 47.94 91 PHE A CA 1
ATOM 724 C C . PHE A 1 91 ? -14.271 6.992 23.529 1.00 47.94 91 PHE A C 1
ATOM 726 O O . PHE A 1 91 ? -13.065 7.012 23.760 1.00 47.94 91 PHE A O 1
ATOM 733 N N . ALA A 1 92 ? -15.131 7.626 24.333 1.00 49.53 92 ALA A N 1
ATOM 734 C CA . ALA A 1 92 ? -14.710 8.283 25.573 1.00 49.53 92 ALA A CA 1
ATOM 735 C C . ALA A 1 92 ? -14.344 7.295 26.705 1.00 49.53 92 ALA A C 1
ATOM 737 O O . ALA A 1 92 ? -13.655 7.688 27.644 1.00 49.53 92 ALA A O 1
ATOM 738 N N . GLU A 1 93 ? -14.755 6.021 26.628 1.00 49.19 93 GLU A N 1
ATOM 739 C CA . GLU A 1 93 ? -14.478 5.018 27.672 1.00 49.19 93 GLU A CA 1
ATOM 740 C C . GLU A 1 93 ? -13.489 3.921 27.252 1.00 49.19 93 GLU A C 1
ATOM 742 O O . GLU A 1 93 ? -12.902 3.278 28.120 1.00 49.19 93 GLU A O 1
ATOM 747 N N . TYR A 1 94 ? -13.246 3.709 25.954 1.00 48.88 94 TYR A N 1
ATOM 748 C CA . TYR A 1 94 ? -12.533 2.525 25.463 1.00 48.88 94 TYR 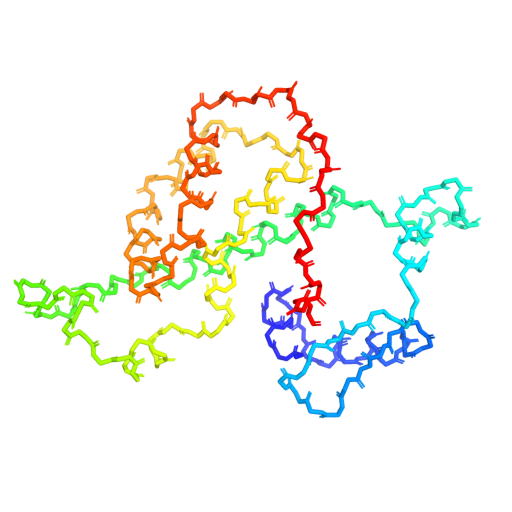A CA 1
ATOM 749 C C . TYR A 1 94 ? -11.305 2.893 24.624 1.00 48.88 94 TYR A C 1
ATOM 751 O O . TYR A 1 94 ? -11.348 2.950 23.402 1.00 48.88 94 TYR A O 1
ATOM 759 N N . THR A 1 95 ? -10.163 3.086 25.289 1.00 53.53 95 THR A N 1
ATOM 760 C CA . THR A 1 95 ? -8.854 3.027 24.612 1.00 53.53 95 THR A CA 1
ATOM 761 C C . THR A 1 95 ? -8.648 1.646 23.972 1.00 53.53 95 THR A C 1
ATOM 763 O O . THR A 1 95 ? -9.288 0.672 24.364 1.00 53.53 95 THR A O 1
ATOM 766 N N . THR A 1 96 ? -7.704 1.513 23.037 1.00 53.50 96 THR A N 1
ATOM 767 C CA . THR A 1 96 ? -7.308 0.245 22.376 1.00 53.50 96 THR A CA 1
ATOM 768 C C . THR A 1 96 ? -7.033 -0.925 23.329 1.00 53.50 96 THR A C 1
ATOM 770 O O . THR A 1 96 ? -7.095 -2.080 22.923 1.00 53.50 96 THR A O 1
ATOM 773 N N . ARG A 1 97 ? -6.786 -0.652 24.618 1.00 52.03 97 ARG A N 1
ATOM 774 C CA . ARG A 1 97 ? -6.657 -1.661 25.682 1.00 52.03 97 ARG A CA 1
ATOM 775 C C . ARG A 1 97 ? -7.977 -2.319 26.100 1.00 52.03 97 ARG A C 1
ATOM 777 O O . ARG A 1 97 ? -7.938 -3.347 26.766 1.00 52.03 97 ARG A O 1
ATOM 784 N N . LEU A 1 98 ? -9.114 -1.715 25.768 1.00 54.59 98 LEU A N 1
ATOM 785 C CA . LEU A 1 98 ? -10.447 -2.114 26.223 1.00 54.59 98 LEU A CA 1
ATOM 786 C C . LEU A 1 98 ? -11.334 -2.637 25.080 1.00 54.59 98 LEU A C 1
ATOM 788 O O . LEU A 1 98 ? -12.382 -3.223 25.347 1.00 54.59 98 LEU A O 1
ATOM 792 N N . MET A 1 99 ? -10.931 -2.461 23.816 1.00 61.84 99 MET A N 1
ATOM 793 C CA . MET A 1 99 ? -11.611 -3.092 22.685 1.00 61.84 99 MET A CA 1
ATOM 794 C C . MET A 1 99 ? -11.199 -4.558 22.541 1.00 61.84 99 MET A C 1
ATOM 796 O O . MET A 1 99 ? -10.019 -4.896 22.546 1.00 61.84 99 MET A O 1
ATOM 800 N N . ASP A 1 100 ? -12.195 -5.426 22.370 1.00 68.38 100 ASP A N 1
ATOM 801 C CA . ASP A 1 100 ? -11.994 -6.846 22.086 1.00 68.38 100 ASP A CA 1
ATOM 802 C C . ASP A 1 100 ? -11.211 -7.031 20.764 1.00 68.38 100 ASP A C 1
ATOM 804 O O . ASP A 1 100 ? -11.682 -6.578 19.711 1.00 68.38 100 ASP A O 1
ATOM 808 N N . PRO A 1 101 ? -10.051 -7.723 20.772 1.00 70.94 101 PRO A N 1
ATOM 809 C CA . PRO A 1 101 ? -9.290 -8.045 19.565 1.00 70.94 101 PRO A CA 1
ATOM 810 C C . PRO A 1 101 ? -10.114 -8.724 18.463 1.00 70.94 101 PRO A C 1
ATOM 812 O O . PRO A 1 101 ? -9.804 -8.565 17.280 1.00 70.94 101 PRO A O 1
ATOM 815 N N . HIS A 1 102 ? -11.170 -9.468 18.812 1.00 71.81 102 HIS A N 1
ATOM 816 C CA . HIS A 1 102 ? -12.075 -10.052 17.820 1.00 71.81 102 HIS A CA 1
ATOM 817 C C . HIS A 1 102 ? -12.894 -8.996 17.076 1.00 71.81 102 HIS A C 1
ATOM 819 O O . HIS A 1 102 ? -13.077 -9.126 15.866 1.00 71.81 102 HIS A O 1
ATOM 825 N N . ARG A 1 103 ? -13.328 -7.927 17.753 1.00 70.56 103 ARG A N 1
ATOM 826 C CA . ARG A 1 103 ? -14.045 -6.810 17.118 1.00 70.56 103 ARG A CA 1
ATOM 827 C C . ARG A 1 103 ? -13.132 -6.016 16.191 1.00 70.56 103 ARG A C 1
ATOM 829 O O . ARG A 1 103 ? -13.555 -5.652 15.103 1.00 70.56 103 ARG A O 1
ATOM 836 N N . ILE A 1 104 ? -11.871 -5.817 16.575 1.00 71.88 104 ILE A N 1
ATOM 837 C CA . ILE A 1 104 ? -10.875 -5.147 15.721 1.00 71.88 104 ILE A CA 1
ATOM 838 C C . ILE A 1 104 ? -10.650 -5.947 14.431 1.00 71.88 104 ILE A C 1
ATOM 840 O O . ILE A 1 104 ? -10.665 -5.374 13.349 1.00 71.88 104 ILE A O 1
ATOM 844 N N . LYS A 1 105 ? -10.526 -7.278 14.520 1.00 72.69 105 LYS A N 1
ATOM 845 C CA . LYS A 1 105 ? -10.390 -8.151 13.337 1.00 72.69 105 LYS A CA 1
ATOM 846 C C . LYS A 1 105 ? -11.625 -8.173 12.432 1.00 72.69 105 LYS A C 1
ATOM 848 O O . LYS A 1 105 ? -11.494 -8.495 11.258 1.00 72.69 105 LYS A O 1
ATOM 853 N N . GLN A 1 106 ? -12.810 -7.892 12.975 1.00 73.31 106 GLN A N 1
ATOM 854 C CA . GLN A 1 106 ? -14.039 -7.749 12.188 1.00 73.31 106 GLN A CA 1
ATOM 855 C C . GLN A 1 106 ? -14.140 -6.375 11.522 1.00 73.31 106 GLN A C 1
ATOM 857 O O . GLN A 1 106 ? -14.738 -6.266 10.458 1.00 73.31 106 GLN A O 1
ATOM 862 N N . LEU A 1 107 ? -13.573 -5.345 12.152 1.00 75.81 107 LEU A N 1
ATOM 863 C CA . LEU A 1 107 ? -13.603 -3.970 11.664 1.00 75.81 107 LEU A CA 1
ATOM 864 C C . LEU A 1 107 ? -12.518 -3.699 10.615 1.00 75.81 107 LEU A C 1
ATOM 866 O O . LEU A 1 107 ? -12.757 -2.964 9.666 1.00 75.81 107 LEU A O 1
ATOM 870 N N . ILE A 1 108 ? -11.333 -4.286 10.794 1.00 79.88 108 ILE A N 1
ATOM 871 C CA . ILE A 1 108 ? -10.146 -4.033 9.975 1.00 79.88 108 ILE A CA 1
ATOM 872 C C . ILE A 1 108 ? -9.675 -5.358 9.378 1.00 79.88 108 ILE A C 1
ATOM 874 O O . ILE A 1 108 ? -9.071 -6.197 10.064 1.00 79.88 108 ILE A O 1
ATOM 878 N N . SER A 1 109 ? -9.935 -5.534 8.083 1.00 82.56 109 SER A N 1
ATOM 879 C CA . SER A 1 109 ? -9.505 -6.717 7.339 1.00 82.56 109 SER A CA 1
ATOM 880 C C . SER A 1 109 ? -7.968 -6.828 7.318 1.00 82.56 109 SER A C 1
ATOM 882 O O . SER A 1 109 ? -7.265 -5.817 7.420 1.00 82.56 109 SER A O 1
ATOM 884 N N . PRO A 1 110 ? -7.395 -8.038 7.181 1.00 81.50 110 PRO A N 1
ATOM 885 C CA . PRO A 1 110 ? -5.946 -8.206 7.027 1.00 81.50 110 PRO A CA 1
ATOM 886 C C . PRO A 1 110 ? -5.361 -7.404 5.853 1.00 81.50 110 PRO A C 1
ATOM 888 O O . PRO A 1 110 ? -4.233 -6.917 5.928 1.00 81.50 110 PRO A O 1
ATOM 891 N N . ASP A 1 111 ? -6.148 -7.234 4.796 1.00 82.69 111 ASP A N 1
ATOM 892 C CA . ASP A 1 111 ? -5.749 -6.533 3.577 1.00 82.69 111 ASP A CA 1
ATOM 893 C C . ASP A 1 111 ? -5.688 -5.029 3.820 1.00 82.69 111 ASP A C 1
ATOM 895 O O . ASP A 1 111 ? -4.732 -4.360 3.419 1.00 82.69 111 ASP A O 1
ATOM 899 N N . PHE A 1 112 ? -6.642 -4.510 4.592 1.00 85.06 112 PHE A N 1
ATOM 900 C CA . PHE A 1 112 ? -6.621 -3.121 5.007 1.00 85.06 112 PHE A CA 1
ATOM 901 C C . PHE A 1 112 ? -5.479 -2.824 5.987 1.00 85.06 112 PHE A C 1
ATOM 903 O O . PHE A 1 112 ? -4.825 -1.788 5.881 1.00 85.06 112 PHE A O 1
ATOM 910 N N . GLN A 1 113 ? -5.124 -3.770 6.868 1.00 86.50 113 GLN A N 1
ATOM 911 C CA . GLN A 1 113 ? -3.916 -3.639 7.698 1.00 86.50 113 GLN A CA 1
ATOM 912 C C . GLN A 1 113 ? -2.660 -3.479 6.835 1.00 86.50 113 GLN A C 1
ATOM 914 O O . GLN A 1 113 ? -1.834 -2.607 7.108 1.00 86.50 113 GLN A O 1
ATOM 919 N N . TYR A 1 114 ? -2.514 -4.286 5.779 1.00 86.50 114 TYR A N 1
ATOM 920 C CA . TYR A 1 114 ? -1.401 -4.147 4.839 1.00 86.50 114 TYR A CA 1
ATOM 921 C C . TYR A 1 114 ? -1.374 -2.747 4.216 1.00 86.50 114 TYR A C 1
ATOM 923 O O . TYR A 1 114 ? -0.337 -2.079 4.209 1.00 86.50 114 TYR A O 1
ATOM 931 N N . VAL A 1 115 ? -2.524 -2.272 3.744 1.00 89.19 115 VAL A N 1
ATOM 932 C CA . VAL A 1 115 ? -2.660 -0.933 3.171 1.00 89.19 115 VAL A CA 1
ATOM 933 C C . VAL A 1 115 ? -2.202 0.141 4.167 1.00 89.19 115 VAL A C 1
ATOM 935 O O . VAL A 1 115 ? -1.348 0.960 3.819 1.00 89.19 115 VAL A O 1
ATOM 938 N N . CYS A 1 116 ? -2.674 0.092 5.417 1.00 87.81 116 CYS A N 1
ATOM 939 C CA . CYS A 1 116 ? -2.325 1.058 6.461 1.00 87.81 116 CYS A CA 1
ATOM 940 C C . CYS A 1 116 ? -0.826 1.095 6.797 1.00 87.81 116 CYS A C 1
ATOM 942 O O . CYS A 1 116 ? -0.314 2.174 7.104 1.00 87.81 116 CYS A O 1
ATOM 944 N N . PHE A 1 117 ? -0.122 -0.042 6.743 1.00 87.62 117 PHE A N 1
ATOM 945 C CA . PHE A 1 117 ? 1.293 -0.124 7.136 1.00 87.62 117 PHE A CA 1
ATOM 946 C C . PHE A 1 117 ? 2.294 0.049 5.994 1.00 87.62 117 PHE A C 1
ATOM 948 O O . PHE A 1 117 ? 3.428 0.443 6.257 1.00 87.62 117 PHE A O 1
ATOM 955 N N . TYR A 1 118 ? 1.926 -0.238 4.743 1.00 87.75 118 TYR A N 1
ATOM 956 C CA . TYR A 1 118 ? 2.904 -0.303 3.646 1.00 87.75 118 TYR A CA 1
ATOM 957 C C . TYR A 1 118 ? 2.781 0.815 2.608 1.00 87.75 118 TYR A C 1
ATOM 959 O O . TYR A 1 118 ? 3.701 0.985 1.804 1.00 87.75 118 TYR A O 1
ATOM 967 N N . TRP A 1 119 ? 1.711 1.619 2.625 1.00 89.19 119 TRP A N 1
ATOM 968 C CA . TRP A 1 119 ? 1.505 2.682 1.632 1.00 89.19 119 TRP A CA 1
ATOM 969 C C . TRP A 1 119 ? 2.681 3.672 1.554 1.00 89.19 119 TRP A C 1
ATOM 971 O O . TRP A 1 119 ? 3.181 3.940 0.462 1.00 89.19 119 TRP A O 1
ATOM 981 N N . ALA A 1 120 ? 3.185 4.159 2.696 1.00 86.81 120 ALA A N 1
ATOM 982 C CA . ALA A 1 120 ? 4.266 5.148 2.723 1.00 86.81 120 ALA A CA 1
ATOM 983 C C . ALA A 1 120 ? 5.598 4.541 2.258 1.00 86.81 120 ALA A C 1
ATOM 985 O O . ALA A 1 120 ? 6.403 5.209 1.605 1.00 86.81 120 ALA A O 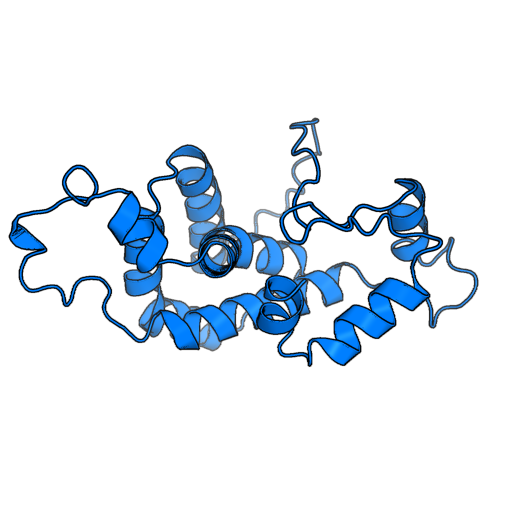1
ATOM 986 N N . GLN A 1 121 ? 5.814 3.253 2.544 1.00 88.25 121 GLN A N 1
ATOM 987 C CA . GLN A 1 121 ? 6.991 2.528 2.084 1.00 88.25 121 GLN A CA 1
ATOM 988 C C . GLN A 1 121 ? 6.980 2.391 0.564 1.00 88.25 121 GLN A C 1
ATOM 990 O O . GLN A 1 121 ? 7.996 2.678 -0.075 1.00 88.25 121 GLN A O 1
ATOM 995 N N . HIS A 1 122 ? 5.853 1.954 -0.006 1.00 88.81 122 HIS A N 1
ATOM 996 C CA . HIS A 1 122 ? 5.670 1.861 -1.457 1.00 88.81 122 HIS A CA 1
ATOM 997 C C . HIS A 1 122 ? 5.870 3.222 -2.103 1.00 88.81 122 HIS A C 1
ATOM 999 O O . HIS A 1 122 ? 6.646 3.351 -3.045 1.00 88.81 122 HIS A O 1
ATOM 1005 N N . TYR A 1 123 ? 5.276 4.259 -1.519 1.00 86.50 123 TYR A N 1
ATOM 1006 C CA . TYR A 1 123 ? 5.418 5.613 -2.019 1.00 86.50 123 TYR A CA 1
ATOM 1007 C C . TYR A 1 123 ? 6.887 6.049 -2.070 1.00 86.50 123 TYR A C 1
ATOM 1009 O O . TYR A 1 123 ? 7.401 6.395 -3.133 1.00 86.50 123 TYR A O 1
ATOM 1017 N N . ARG A 1 124 ? 7.613 5.927 -0.954 1.00 85.00 124 ARG A N 1
ATOM 1018 C CA . ARG A 1 124 ? 9.034 6.294 -0.878 1.00 85.00 124 ARG A CA 1
ATOM 1019 C C . ARG A 1 124 ? 9.895 5.507 -1.867 1.00 85.00 124 ARG A C 1
ATOM 1021 O O . ARG A 1 124 ? 10.799 6.064 -2.481 1.00 85.00 124 ARG A O 1
ATOM 1028 N N . ARG A 1 125 ? 9.643 4.203 -2.017 1.00 86.50 125 ARG A N 1
ATOM 1029 C CA . ARG A 1 125 ? 10.415 3.351 -2.936 1.00 86.50 125 ARG A CA 1
ATOM 1030 C C . ARG A 1 125 ? 10.106 3.615 -4.404 1.00 86.50 125 ARG A C 1
ATOM 1032 O O . ARG A 1 125 ? 10.947 3.305 -5.235 1.00 86.50 125 ARG A O 1
ATOM 1039 N N . SER A 1 126 ? 8.957 4.206 -4.716 1.00 86.94 126 SER A N 1
ATOM 1040 C CA . SER A 1 126 ? 8.630 4.600 -6.085 1.00 86.94 126 SER A CA 1
ATOM 1041 C C . SER A 1 126 ? 9.494 5.750 -6.611 1.00 86.94 126 SER A C 1
ATOM 1043 O O . SER A 1 126 ? 9.526 5.985 -7.816 1.00 86.94 126 SER A O 1
ATOM 1045 N N . GLY A 1 127 ? 10.171 6.490 -5.722 1.00 82.56 127 GLY A N 1
ATOM 1046 C CA . GLY A 1 127 ? 10.896 7.710 -6.082 1.00 82.56 127 GLY A CA 1
ATOM 1047 C C . GLY A 1 127 ? 9.982 8.830 -6.588 1.00 82.56 127 GLY A C 1
ATOM 1048 O O . GLY A 1 127 ? 10.466 9.807 -7.153 1.00 82.56 127 GLY A O 1
ATOM 1049 N N . ALA A 1 128 ? 8.664 8.681 -6.434 1.00 75.19 128 ALA A N 1
ATOM 1050 C CA . ALA A 1 128 ? 7.717 9.714 -6.788 1.00 75.19 128 ALA A CA 1
ATOM 1051 C C . ALA A 1 128 ? 7.817 10.886 -5.809 1.00 75.19 128 ALA A C 1
ATOM 1053 O O . ALA A 1 128 ? 7.885 10.703 -4.596 1.00 75.19 128 ALA A O 1
ATOM 1054 N N . ILE A 1 129 ? 7.767 12.090 -6.367 1.00 70.44 129 ILE A N 1
ATOM 1055 C CA . ILE A 1 129 ? 7.628 13.329 -5.614 1.00 70.44 129 ILE A CA 1
ATOM 1056 C C . ILE A 1 129 ? 6.155 13.717 -5.724 1.00 70.44 129 ILE A C 1
ATOM 1058 O O . ILE A 1 129 ? 5.671 13.985 -6.827 1.00 70.44 129 ILE A O 1
ATOM 1062 N N . LEU A 1 130 ? 5.412 13.703 -4.614 1.00 64.06 130 LEU A N 1
ATOM 1063 C CA . LEU A 1 130 ? 4.052 14.243 -4.618 1.00 64.06 130 LEU A CA 1
ATOM 1064 C C . LEU A 1 130 ? 4.186 15.752 -4.829 1.00 64.06 130 LEU A C 1
ATOM 1066 O O . LEU A 1 130 ? 5.050 16.388 -4.216 1.00 64.06 130 LEU A O 1
ATOM 1070 N N . SER A 1 131 ? 3.316 16.325 -5.659 1.00 66.94 131 SER A N 1
ATOM 1071 C CA . SER A 1 131 ? 3.085 17.763 -5.577 1.00 66.94 131 SER A CA 1
ATOM 1072 C C . SER A 1 131 ? 2.595 18.087 -4.169 1.00 66.94 131 SER A C 1
ATOM 1074 O O . SER A 1 131 ? 1.896 17.279 -3.549 1.00 66.94 131 SER A O 1
ATOM 1076 N N . ASP A 1 132 ? 2.958 19.258 -3.660 1.00 64.06 132 ASP A N 1
ATOM 1077 C CA . ASP A 1 132 ? 2.568 19.652 -2.307 1.00 64.06 132 ASP A CA 1
ATOM 1078 C C . ASP A 1 132 ? 1.037 19.655 -2.149 1.00 64.06 132 ASP A C 1
ATOM 1080 O O . ASP A 1 132 ? 0.531 19.146 -1.157 1.00 64.06 132 ASP A O 1
ATOM 1084 N N . ASP A 1 133 ? 0.289 20.011 -3.200 1.00 68.88 133 ASP A N 1
ATOM 1085 C CA . ASP A 1 133 ? -1.178 19.929 -3.223 1.00 68.88 133 ASP A CA 1
ATOM 1086 C C . ASP A 1 133 ? -1.730 18.513 -2.969 1.00 68.88 133 ASP A C 1
ATOM 1088 O O . ASP A 1 133 ? -2.706 18.344 -2.234 1.00 68.88 133 ASP A O 1
ATOM 1092 N N . ALA A 1 134 ? -1.109 17.484 -3.559 1.00 67.62 134 ALA A N 1
ATOM 1093 C CA . ALA A 1 134 ? -1.553 16.097 -3.416 1.00 67.62 134 ALA A CA 1
ATOM 1094 C C . ALA A 1 134 ? -1.157 15.508 -2.053 1.00 67.62 134 ALA A C 1
ATOM 1096 O O . ALA A 1 134 ? -1.927 14.740 -1.473 1.00 67.62 134 ALA A O 1
ATOM 1097 N N . LYS A 1 135 ? 0.014 15.896 -1.515 1.00 67.50 135 LYS A N 1
ATOM 1098 C CA . LYS A 1 135 ? 0.394 15.584 -0.122 1.00 67.50 135 LYS A CA 1
ATOM 1099 C C . LYS A 1 135 ? -0.638 16.173 0.821 1.00 67.50 135 LYS A C 1
ATOM 1101 O O . LYS A 1 135 ? -1.207 15.466 1.649 1.00 67.50 135 LYS A O 1
ATOM 1106 N N . ASP A 1 136 ? -0.891 17.463 0.663 1.00 67.38 136 ASP A N 1
ATOM 1107 C CA . ASP A 1 136 ? -1.735 18.222 1.562 1.00 67.38 136 ASP A CA 1
ATOM 1108 C C . ASP A 1 136 ? -3.176 17.721 1.543 1.00 67.38 136 ASP A C 1
ATOM 1110 O O . ASP A 1 136 ? -3.812 17.677 2.590 1.00 67.38 136 ASP A O 1
ATOM 1114 N N . GLN A 1 137 ? -3.707 17.317 0.385 1.00 74.81 137 GLN A N 1
ATOM 1115 C CA . GLN A 1 137 ? -5.044 16.728 0.318 1.00 74.81 137 GLN A CA 1
ATOM 1116 C C . GLN A 1 137 ? -5.137 15.440 1.145 1.00 74.81 137 GLN A C 1
ATOM 1118 O O . GLN A 1 137 ? -6.005 15.340 2.011 1.00 74.81 137 GLN A O 1
ATOM 1123 N N . PHE A 1 138 ? -4.206 14.499 0.958 1.00 73.06 138 PHE A N 1
ATOM 1124 C CA . PHE A 1 138 ? -4.193 13.258 1.734 1.00 73.06 138 PHE A CA 1
ATOM 1125 C C . PHE A 1 138 ? -4.046 13.524 3.238 1.00 73.06 138 PHE A C 1
ATOM 1127 O O . PHE A 1 138 ? -4.802 12.982 4.047 1.00 73.06 138 PHE A O 1
ATOM 1134 N N . PHE A 1 139 ? -3.102 14.388 3.624 1.00 75.94 139 PHE A N 1
ATOM 1135 C CA . PHE A 1 139 ? -2.875 14.710 5.032 1.00 75.94 139 PHE A CA 1
ATOM 1136 C C . PHE A 1 139 ? -4.057 15.445 5.672 1.00 75.94 139 PHE A C 1
ATOM 1138 O O . PHE A 1 139 ? -4.333 15.234 6.850 1.00 75.94 139 PHE A O 1
ATOM 1145 N N . ARG A 1 140 ? -4.781 16.279 4.918 1.00 77.94 140 ARG A N 1
ATOM 1146 C CA . ARG A 1 140 ? -5.976 16.972 5.420 1.00 77.94 140 ARG A CA 1
ATOM 1147 C C . ARG A 1 140 ? -7.179 16.044 5.561 1.00 77.94 140 ARG A C 1
ATOM 1149 O O . ARG A 1 140 ? -7.900 16.160 6.544 1.00 77.94 140 ARG A O 1
ATOM 1156 N N . GLU A 1 141 ? -7.404 15.153 4.600 1.00 77.88 141 GLU A N 1
ATOM 1157 C CA . GLU A 1 141 ? -8.643 14.365 4.524 1.00 77.88 141 GLU A CA 1
ATOM 1158 C C . GLU A 1 141 ? -8.544 13.014 5.249 1.00 77.88 141 GLU A C 1
ATOM 1160 O O . GLU A 1 141 ? -9.519 12.547 5.839 1.00 77.88 141 GLU A O 1
ATOM 1165 N N . HIS A 1 142 ? -7.369 12.379 5.250 1.00 79.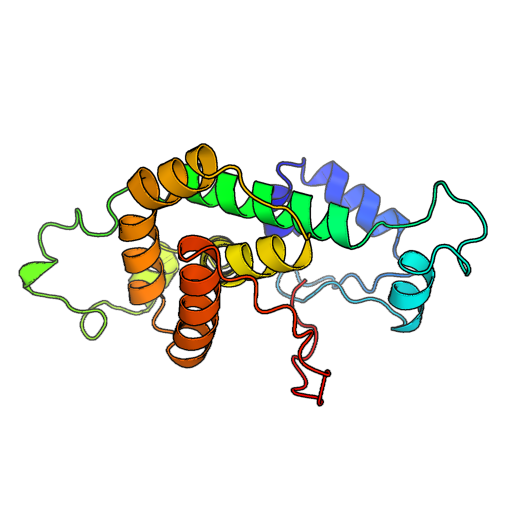00 142 HIS A N 1
ATOM 1166 C CA . HIS A 1 142 ? -7.239 10.971 5.644 1.00 79.00 142 HIS A CA 1
ATOM 1167 C C . HIS A 1 142 ? -6.272 10.706 6.796 1.00 79.00 142 HIS A C 1
ATOM 1169 O O . HIS A 1 142 ? -6.313 9.617 7.362 1.00 79.00 142 HIS A O 1
ATOM 1175 N N . PHE A 1 143 ? -5.430 11.667 7.188 1.00 83.44 143 PHE A N 1
ATOM 1176 C CA . PHE A 1 143 ? -4.398 11.425 8.204 1.00 83.44 143 PHE A CA 1
ATOM 1177 C C . PHE A 1 143 ? -4.959 10.989 9.562 1.00 83.44 143 PHE A C 1
ATOM 1179 O O . PHE A 1 143 ? -4.437 10.048 10.154 1.00 83.44 143 PHE A O 1
ATOM 1186 N N . LEU A 1 144 ? -6.014 11.649 10.053 1.00 80.81 144 LEU A N 1
ATOM 1187 C CA . LEU A 1 144 ? -6.608 11.321 11.354 1.00 80.81 144 LEU A CA 1
ATOM 1188 C C . LEU A 1 144 ? -7.272 9.942 11.334 1.00 80.81 144 LEU A C 1
ATOM 1190 O O . LEU A 1 144 ? -6.960 9.108 12.177 1.00 80.81 144 LEU A O 1
ATOM 1194 N N . HIS A 1 145 ? -8.077 9.662 10.312 1.00 80.38 145 HIS A N 1
ATOM 1195 C CA . HIS A 1 145 ? -8.709 8.356 10.124 1.00 80.38 145 HIS A CA 1
ATOM 1196 C C . HIS A 1 145 ? -7.669 7.227 9.987 1.00 80.38 145 HIS A C 1
ATOM 1198 O O . HIS A 1 145 ? -7.817 6.144 10.554 1.00 80.38 145 HIS A O 1
ATOM 1204 N N . TRP A 1 146 ? -6.570 7.478 9.265 1.00 87.12 146 TRP A N 1
ATOM 1205 C CA . TRP A 1 146 ? -5.453 6.535 9.156 1.00 87.12 146 TRP A CA 1
ATOM 1206 C C . TRP A 1 146 ? -4.775 6.306 10.513 1.00 87.12 146 TRP A C 1
ATOM 1208 O O . TRP A 1 146 ? -4.495 5.164 10.879 1.00 87.12 146 TRP A O 1
ATOM 1218 N N . LEU A 1 147 ? -4.535 7.376 11.274 1.00 83.00 147 LEU A N 1
ATOM 1219 C CA . LEU A 1 147 ? -3.935 7.312 12.604 1.00 83.00 147 LEU A CA 1
ATOM 1220 C C . LEU A 1 147 ? -4.790 6.480 13.568 1.00 83.00 147 LEU A C 1
ATOM 1222 O O . LEU A 1 147 ? -4.260 5.667 14.325 1.00 83.00 147 LEU A O 1
ATOM 1226 N N . GLU A 1 148 ? -6.107 6.649 13.524 1.00 80.50 148 GLU A N 1
ATOM 1227 C CA . GLU A 1 148 ? -7.062 5.854 14.297 1.00 80.50 148 GLU A CA 1
ATOM 1228 C C . GLU A 1 148 ? -7.008 4.378 13.916 1.00 80.50 148 GLU A C 1
ATOM 1230 O O . GLU A 1 148 ? -6.849 3.530 14.796 1.00 80.50 148 GLU A O 1
ATOM 1235 N N . ALA A 1 149 ? -7.045 4.065 12.617 1.00 82.62 149 ALA A N 1
ATOM 1236 C CA . ALA A 1 149 ? -6.922 2.694 12.133 1.00 82.62 149 ALA A CA 1
ATOM 1237 C C . ALA A 1 149 ? -5.607 2.047 12.606 1.00 82.62 149 ALA A C 1
ATOM 1239 O O . ALA A 1 149 ? -5.619 0.957 13.177 1.00 82.62 149 ALA A O 1
ATOM 1240 N N . VAL A 1 150 ? -4.470 2.734 12.459 1.00 84.25 150 VAL A N 1
ATOM 1241 C CA . VAL A 1 150 ? -3.157 2.234 12.906 1.00 84.25 150 VAL A CA 1
ATOM 1242 C C . VAL A 1 150 ? -3.110 2.040 14.425 1.00 84.25 150 VAL A C 1
ATOM 1244 O O . VAL A 1 150 ? -2.580 1.028 14.896 1.00 84.25 150 VAL A O 1
ATOM 1247 N N . ASN A 1 151 ? -3.710 2.950 15.195 1.00 79.38 151 ASN A N 1
ATOM 1248 C CA . ASN A 1 151 ? -3.848 2.806 16.644 1.00 79.38 151 ASN A CA 1
ATOM 1249 C C . ASN A 1 151 ? -4.677 1.574 17.018 1.00 79.38 151 ASN A C 1
ATOM 1251 O O . ASN A 1 151 ? -4.247 0.797 17.874 1.00 79.38 151 ASN A O 1
ATOM 1255 N N . LEU A 1 152 ? -5.817 1.356 16.357 1.00 78.94 152 LEU A N 1
ATOM 1256 C CA . LEU A 1 152 ? -6.685 0.196 16.574 1.00 78.94 152 LEU A CA 1
ATOM 1257 C C . LEU A 1 152 ? -5.990 -1.128 16.251 1.00 78.94 152 LEU A C 1
ATOM 1259 O O . LEU A 1 152 ? -6.187 -2.105 16.969 1.00 78.94 152 LEU A O 1
ATOM 1263 N N . ILE A 1 153 ? -5.137 -1.170 15.225 1.00 80.62 153 ILE A N 1
ATOM 1264 C CA . ILE A 1 153 ? -4.412 -2.397 14.864 1.00 80.62 153 ILE A CA 1
ATOM 1265 C C . ILE A 1 153 ? -3.383 -2.797 15.941 1.00 80.62 153 ILE A C 1
ATOM 1267 O O . ILE A 1 153 ? -3.077 -3.981 16.095 1.00 80.62 153 ILE A O 1
ATOM 1271 N N . GLY A 1 154 ? -2.871 -1.847 16.733 1.00 70.12 154 GLY A N 1
ATOM 1272 C CA . GLY A 1 154 ? -2.146 -2.148 17.975 1.00 70.12 154 GLY A CA 1
ATOM 1273 C C . GLY A 1 154 ? -0.759 -2.788 17.809 1.00 70.12 154 GLY A C 1
ATOM 1274 O O . GLY A 1 154 ? -0.251 -3.407 18.745 1.00 70.12 154 GLY A O 1
ATOM 1275 N N . LYS A 1 155 ? -0.115 -2.646 16.645 1.00 64.19 155 LYS A N 1
ATOM 1276 C CA . LYS A 1 155 ? 1.222 -3.206 16.376 1.00 64.19 155 LYS A CA 1
ATOM 1277 C C . LYS A 1 155 ? 2.328 -2.168 16.579 1.00 64.19 155 LYS A C 1
ATOM 1279 O O . LYS A 1 155 ? 2.756 -1.506 15.638 1.00 64.19 155 LYS A O 1
ATOM 1284 N N . SER A 1 156 ? 2.807 -2.035 17.814 1.00 60.59 156 SER A N 1
ATOM 1285 C CA . SER A 1 156 ? 3.720 -0.955 18.232 1.00 60.59 156 SER A CA 1
ATOM 1286 C C . SER A 1 156 ? 5.038 -0.865 17.446 1.00 60.59 156 SER A C 1
ATOM 1288 O O . SER A 1 156 ? 5.478 0.239 17.141 1.0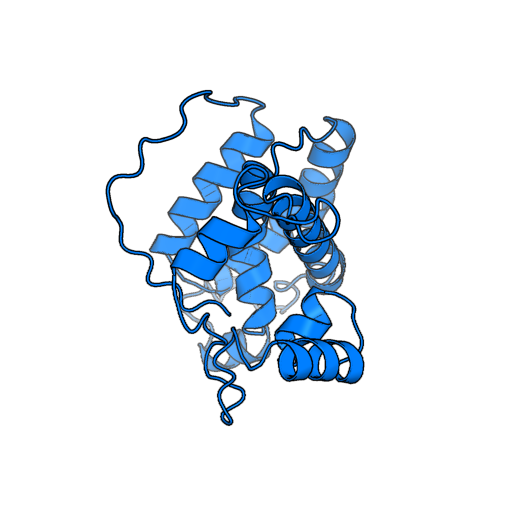0 60.59 156 SER A O 1
ATOM 1290 N N . SER A 1 157 ? 5.657 -1.990 17.072 1.00 66.94 157 SER A N 1
ATOM 1291 C CA . SER A 1 157 ? 6.926 -1.983 16.323 1.00 66.94 157 SER A CA 1
ATOM 1292 C C . SER A 1 157 ? 6.765 -1.596 14.848 1.00 66.94 157 SER A C 1
ATOM 1294 O O . SER A 1 157 ? 7.627 -0.925 14.289 1.00 66.94 157 SER A O 1
ATOM 1296 N N . GLU A 1 158 ? 5.665 -2.002 14.208 1.00 67.62 158 GLU A N 1
ATOM 1297 C CA . GLU A 1 158 ? 5.332 -1.603 12.828 1.00 67.62 158 GLU A CA 1
ATOM 1298 C C . GLU A 1 158 ? 4.893 -0.130 12.781 1.00 67.62 158 GLU A C 1
ATOM 1300 O O . GLU A 1 158 ? 5.247 0.605 11.858 1.00 67.62 158 GLU A O 1
ATOM 1305 N N . MET A 1 159 ? 4.194 0.311 13.829 1.00 71.25 159 MET A N 1
ATOM 1306 C CA . MET A 1 159 ? 3.714 1.675 14.027 1.00 71.25 159 MET A CA 1
ATOM 1307 C C . MET A 1 159 ? 4.860 2.702 14.090 1.00 71.25 159 MET A C 1
ATOM 1309 O O . MET A 1 159 ? 4.810 3.717 13.400 1.00 71.25 159 MET A O 1
ATOM 1313 N N . GLU A 1 160 ? 5.926 2.439 14.851 1.00 73.38 160 GLU A N 1
ATOM 1314 C CA . GLU A 1 160 ? 7.082 3.350 14.922 1.00 73.38 160 GLU A CA 1
ATOM 1315 C C . GLU A 1 160 ? 7.743 3.544 13.546 1.00 73.38 160 GLU A C 1
ATOM 1317 O O . GLU A 1 160 ? 8.025 4.669 13.124 1.00 73.38 160 GLU A O 1
ATOM 1322 N N . GLY A 1 161 ? 7.921 2.447 12.802 1.00 78.44 161 GLY A N 1
ATOM 1323 C CA . GLY A 1 161 ? 8.521 2.476 11.470 1.00 78.44 161 GLY A CA 1
ATOM 1324 C C . GLY A 1 161 ? 7.693 3.258 10.451 1.00 78.44 161 GLY A C 1
ATOM 1325 O O . GLY A 1 161 ? 8.261 4.020 9.663 1.00 78.44 161 GLY A O 1
ATOM 1326 N N . ILE A 1 162 ? 6.365 3.102 10.463 1.00 81.25 162 ILE A N 1
ATOM 1327 C CA . ILE A 1 162 ? 5.492 3.824 9.532 1.00 81.25 162 ILE A CA 1
ATOM 1328 C C . ILE A 1 162 ? 5.386 5.310 9.888 1.00 81.25 162 ILE A C 1
ATOM 1330 O O . ILE A 1 162 ? 5.430 6.140 8.983 1.00 81.25 162 ILE A O 1
ATOM 1334 N N . PHE A 1 163 ? 5.359 5.681 11.174 1.00 80.62 163 PHE A N 1
ATOM 1335 C CA . PHE A 1 163 ? 5.342 7.092 11.579 1.00 80.62 163 PHE A CA 1
ATOM 1336 C C . PHE A 1 163 ? 6.550 7.864 11.057 1.00 80.62 163 PHE A C 1
ATOM 1338 O O . PHE A 1 163 ? 6.388 8.947 10.496 1.00 80.62 163 PHE A O 1
ATOM 1345 N N . ILE A 1 164 ? 7.751 7.294 11.181 1.00 81.94 164 ILE A N 1
ATOM 1346 C CA . ILE A 1 164 ? 8.975 7.916 10.659 1.00 81.94 164 ILE A CA 1
ATOM 1347 C C . ILE A 1 164 ? 8.863 8.137 9.144 1.00 81.94 164 ILE A C 1
ATOM 1349 O O . ILE A 1 164 ? 9.228 9.200 8.639 1.00 81.94 164 ILE A O 1
ATOM 1353 N N . GLN A 1 165 ? 8.329 7.155 8.412 1.00 82.25 165 GLN A N 1
ATOM 1354 C CA . GLN A 1 165 ? 8.143 7.272 6.965 1.00 82.25 165 GLN A CA 1
ATOM 1355 C C . GLN A 1 165 ? 7.131 8.366 6.617 1.00 82.25 165 GLN A C 1
ATOM 1357 O O . GLN A 1 165 ? 7.428 9.215 5.781 1.00 82.25 165 GLN A O 1
ATOM 1362 N N . VAL A 1 166 ? 5.982 8.405 7.288 1.00 82.88 166 VAL A N 1
ATOM 1363 C CA . VAL A 1 166 ? 4.927 9.395 7.030 1.00 82.88 166 VAL A CA 1
ATOM 1364 C C . VAL A 1 166 ? 5.383 10.819 7.364 1.00 82.88 166 VAL A C 1
ATOM 1366 O O . VAL A 1 166 ? 5.162 11.727 6.565 1.00 82.88 166 VAL A O 1
ATOM 1369 N N . ILE A 1 167 ? 6.105 11.017 8.471 1.00 80.19 167 ILE A N 1
ATOM 1370 C CA . ILE A 1 167 ? 6.689 12.323 8.833 1.00 80.19 167 ILE A CA 1
ATOM 1371 C C . ILE A 1 167 ? 7.733 12.772 7.798 1.00 80.19 167 ILE A C 1
ATOM 1373 O O . ILE A 1 167 ? 7.832 13.959 7.471 1.00 80.19 167 ILE A O 1
ATOM 1377 N N . SER A 1 168 ? 8.517 11.841 7.243 1.00 79.56 168 SER A N 1
ATOM 1378 C CA . SER A 1 168 ? 9.463 12.184 6.170 1.00 79.56 168 SER A CA 1
ATOM 1379 C C . SER A 1 168 ? 8.746 12.668 4.904 1.00 79.56 168 SER A C 1
ATOM 1381 O O . SER A 1 168 ? 9.198 13.618 4.269 1.00 79.56 168 SER A O 1
ATOM 1383 N N . LEU A 1 169 ? 7.584 12.084 4.589 1.00 76.94 169 LEU A N 1
ATOM 1384 C CA . LEU A 1 169 ? 6.766 12.491 3.445 1.00 76.94 169 LEU A CA 1
ATOM 1385 C C . LEU A 1 169 ? 6.125 13.870 3.650 1.00 76.94 169 LEU A C 1
ATOM 1387 O O . LEU A 1 169 ? 6.013 14.626 2.687 1.00 76.94 169 LEU A O 1
ATOM 1391 N N . SER A 1 170 ? 5.740 14.218 4.884 1.00 70.75 170 SER A N 1
ATOM 1392 C CA . SER A 1 170 ? 5.121 15.516 5.193 1.00 70.75 170 SER A CA 1
ATOM 1393 C C . SER A 1 170 ? 6.126 16.667 5.282 1.00 70.75 170 SER A C 1
ATOM 1395 O O . SER A 1 170 ? 5.780 17.812 5.020 1.00 70.75 170 SER A O 1
ATOM 1397 N N . SER A 1 171 ? 7.371 16.389 5.677 1.00 66.06 171 SER A N 1
ATOM 1398 C CA . SER A 1 171 ? 8.396 17.421 5.905 1.00 66.06 171 SER A CA 1
ATOM 1399 C C . SER A 1 171 ? 9.170 17.831 4.648 1.00 66.06 171 SER A C 1
ATOM 1401 O O . SER A 1 171 ? 10.001 18.733 4.726 1.00 66.06 171 SER A O 1
ATOM 1403 N N . GLY A 1 172 ? 8.952 17.170 3.503 1.00 56.88 172 GLY A N 1
ATOM 1404 C CA . GLY A 1 172 ? 9.731 17.402 2.276 1.00 56.88 172 GLY A CA 1
ATOM 1405 C C . GLY A 1 172 ? 11.230 17.093 2.422 1.00 56.88 172 GLY A C 1
ATOM 1406 O O . GLY A 1 172 ? 12.007 17.328 1.499 1.00 56.88 172 GLY A O 1
ATOM 1407 N N . CYS A 1 173 ? 11.649 16.563 3.574 1.00 43.69 173 CYS A N 1
ATOM 1408 C CA . CYS A 1 173 ? 13.025 16.207 3.872 1.00 43.69 173 CYS A CA 1
ATOM 1409 C C . CYS A 1 173 ? 13.303 14.820 3.297 1.00 43.69 173 CYS A C 1
ATOM 1411 O O . CYS A 1 173 ? 13.304 13.809 4.001 1.00 43.69 173 CYS A O 1
ATOM 1413 N N . GLU A 1 174 ? 13.563 14.769 1.994 1.00 45.97 174 GLU A N 1
ATOM 1414 C CA . GLU A 1 174 ? 14.232 13.623 1.397 1.00 45.97 174 GLU A CA 1
ATOM 1415 C C . GLU A 1 174 ? 15.671 13.598 1.913 1.00 45.97 174 GLU A C 1
ATOM 1417 O O . GLU A 1 174 ? 16.583 14.181 1.326 1.00 45.97 174 GLU A O 1
ATOM 1422 N N . SER A 1 175 ? 15.909 12.910 3.031 1.00 41.34 175 SER A N 1
ATOM 1423 C CA . SER A 1 175 ? 17.261 12.476 3.350 1.00 41.34 175 SER A CA 1
ATOM 1424 C C . SER A 1 175 ? 17.707 11.540 2.228 1.00 41.34 175 SER A C 1
ATOM 1426 O O . SER A 1 175 ? 17.340 10.368 2.156 1.00 41.34 175 SER A O 1
ATOM 1428 N N . HIS A 1 176 ? 18.487 12.094 1.300 1.00 40.06 176 HIS A N 1
ATOM 1429 C CA . HIS A 1 176 ? 19.267 11.376 0.300 1.00 40.06 176 HIS A CA 1
ATOM 1430 C C . HIS A 1 176 ? 20.367 10.562 0.992 1.00 40.06 176 HIS A C 1
ATOM 1432 O O . HIS A 1 176 ? 21.562 10.774 0.821 1.00 40.06 176 HIS A O 1
ATOM 1438 N N . THR A 1 177 ? 19.959 9.599 1.797 1.00 36.34 177 THR A N 1
ATOM 1439 C CA . THR A 1 177 ? 20.797 8.515 2.263 1.00 36.34 177 THR A CA 1
ATOM 1440 C C . THR A 1 177 ? 19.980 7.263 2.050 1.00 36.34 177 THR A C 1
ATOM 1442 O O . THR A 1 177 ? 19.113 6.917 2.847 1.00 36.34 177 THR A O 1
ATOM 1445 N N . ARG A 1 178 ? 20.262 6.560 0.941 1.00 35.91 178 ARG A N 1
ATOM 1446 C CA . ARG A 1 178 ? 19.968 5.127 0.859 1.00 35.91 178 ARG A CA 1
ATOM 1447 C C . ARG A 1 178 ? 20.536 4.525 2.146 1.00 35.91 178 ARG A C 1
ATOM 1449 O O . ARG A 1 178 ? 21.760 4.565 2.301 1.00 35.91 178 ARG A O 1
ATOM 1456 N N . PRO A 1 179 ? 19.718 4.009 3.079 1.00 33.78 179 PRO A N 1
ATOM 1457 C CA . PRO A 1 179 ? 20.275 3.254 4.177 1.00 33.78 179 PRO A CA 1
ATOM 1458 C C . PRO A 1 179 ? 20.943 2.058 3.515 1.00 33.78 179 PRO A C 1
ATOM 1460 O O . PRO A 1 179 ? 20.288 1.291 2.808 1.00 33.78 179 PRO A O 1
ATOM 1463 N N . SER A 1 180 ? 22.259 1.947 3.669 1.00 31.14 180 SER A N 1
ATOM 1464 C CA . SER A 1 180 ? 22.981 0.727 3.348 1.00 31.14 180 SER A CA 1
ATOM 1465 C C . SER A 1 180 ? 22.225 -0.430 3.998 1.00 31.14 180 SER A C 1
ATOM 1467 O O . SER A 1 180 ? 22.114 -0.477 5.226 1.00 31.14 180 SER A O 1
ATOM 1469 N N . CYS A 1 181 ? 21.652 -1.315 3.182 1.00 37.41 181 CYS A N 1
ATOM 1470 C CA . CYS A 1 181 ? 21.038 -2.546 3.648 1.00 37.41 181 CYS A CA 1
ATOM 1471 C C . CYS A 1 181 ? 22.068 -3.334 4.469 1.00 37.41 181 CYS A C 1
ATOM 1473 O O . CYS A 1 181 ? 22.974 -3.951 3.920 1.00 37.41 181 CYS A O 1
ATOM 1475 N N . SER A 1 182 ? 21.910 -3.299 5.789 1.00 28.27 182 SER A N 1
ATOM 1476 C CA . SER A 1 182 ? 22.393 -4.312 6.722 1.00 28.27 182 SER A CA 1
ATOM 1477 C C . SER A 1 182 ? 21.188 -5.191 7.093 1.00 28.27 182 SER A C 1
ATOM 1479 O O . SER A 1 182 ? 20.066 -4.675 7.153 1.00 28.27 182 SER A O 1
ATOM 1481 N N . PRO A 1 183 ? 21.363 -6.516 7.242 1.00 33.34 183 PRO A N 1
ATOM 1482 C CA . PRO A 1 183 ? 20.321 -7.500 6.992 1.00 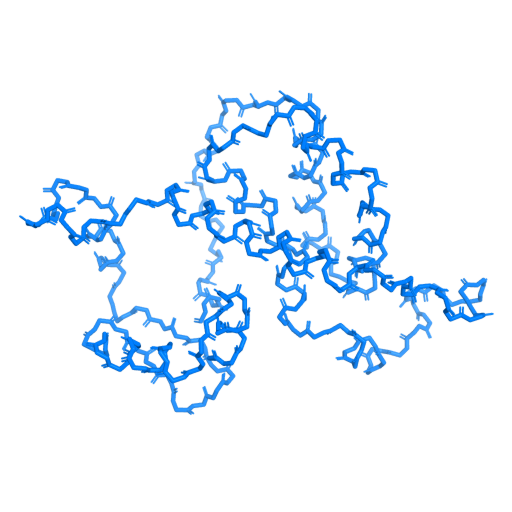33.34 183 PRO A CA 1
ATOM 1483 C C . PRO A 1 183 ? 19.386 -7.643 8.193 1.00 33.34 183 PRO A C 1
ATOM 1485 O O . PRO A 1 183 ? 19.448 -8.614 8.942 1.00 33.34 183 PRO A O 1
ATOM 1488 N N . PHE A 1 184 ? 18.449 -6.711 8.349 1.00 27.03 184 PHE A N 1
ATOM 1489 C CA . PHE A 1 184 ? 17.199 -7.054 9.013 1.00 27.03 184 PHE A CA 1
ATOM 1490 C C . PHE A 1 184 ? 16.379 -7.871 8.024 1.00 27.03 184 PHE A C 1
ATOM 1492 O O . PHE A 1 184 ? 15.733 -7.346 7.117 1.00 27.03 184 PHE A O 1
ATOM 1499 N N . SER A 1 185 ? 16.525 -9.188 8.174 1.00 27.52 185 SER A N 1
ATOM 1500 C CA . SER A 1 185 ? 15.765 -10.237 7.510 1.00 27.52 185 SER A CA 1
ATOM 1501 C C . SER A 1 185 ? 14.272 -10.060 7.792 1.00 27.52 185 SER A C 1
ATOM 1503 O O . SER A 1 185 ? 13.683 -10.769 8.605 1.00 27.52 185 SER A O 1
ATOM 1505 N N . TRP A 1 186 ? 13.638 -9.134 7.079 1.00 32.09 186 TRP A N 1
ATOM 1506 C CA . TRP A 1 186 ? 12.228 -9.252 6.760 1.00 32.09 186 TRP A CA 1
ATOM 1507 C C . TRP A 1 186 ? 12.136 -10.426 5.798 1.00 32.09 186 TRP A C 1
ATOM 1509 O O . TRP A 1 186 ? 12.358 -10.292 4.595 1.00 32.09 186 TRP A O 1
ATOM 1519 N N . HIS A 1 187 ? 11.918 -11.617 6.356 1.00 25.66 187 HIS A N 1
ATOM 1520 C CA . HIS A 1 187 ? 11.483 -12.752 5.568 1.00 25.66 187 HIS A CA 1
ATOM 1521 C C . HIS A 1 187 ? 10.282 -12.293 4.746 1.00 25.66 187 HIS A C 1
ATOM 1523 O O . HIS A 1 187 ? 9.230 -11.978 5.296 1.00 25.66 187 HIS A O 1
ATOM 1529 N N . LEU A 1 188 ? 10.497 -12.223 3.432 1.00 30.16 188 LEU A N 1
ATOM 1530 C CA . LEU A 1 188 ? 9.475 -12.125 2.404 1.00 30.16 188 LEU A CA 1
ATOM 1531 C C . LEU A 1 188 ? 8.400 -13.184 2.686 1.00 30.16 188 LEU A C 1
ATOM 1533 O O . LEU A 1 188 ? 8.558 -14.354 2.350 1.00 30.16 188 LEU A O 1
ATOM 1537 N N . ASN A 1 189 ? 7.346 -12.752 3.374 1.00 25.81 189 ASN A N 1
ATOM 1538 C CA . ASN A 1 189 ? 6.098 -13.467 3.636 1.00 25.81 189 ASN A CA 1
ATOM 1539 C C . ASN A 1 189 ? 4.911 -12.499 3.521 1.00 25.81 189 ASN A C 1
ATOM 1541 O O . ASN A 1 189 ? 3.993 -12.510 4.330 1.00 25.81 189 ASN A O 1
ATOM 1545 N N . LEU A 1 190 ? 4.982 -11.639 2.512 1.00 28.23 190 LEU A N 1
ATOM 1546 C CA . LEU A 1 190 ? 3.887 -10.895 1.894 1.00 28.23 190 LEU A CA 1
ATOM 1547 C C . LEU A 1 190 ? 4.292 -10.939 0.420 1.00 28.23 190 LEU A C 1
ATOM 1549 O O . LEU A 1 190 ? 5.293 -10.335 0.050 1.00 28.23 190 LEU A O 1
ATOM 1553 N N . ILE A 1 191 ? 3.777 -11.827 -0.409 1.00 35.53 191 ILE A N 1
ATOM 1554 C CA . ILE A 1 191 ? 2.401 -12.168 -0.781 1.00 35.53 191 ILE A CA 1
ATOM 1555 C C . ILE A 1 191 ? 2.284 -13.663 -0.823 1.00 35.53 191 ILE A C 1
ATOM 1557 O O . ILE A 1 191 ? 3.354 -14.297 -0.864 1.00 35.53 191 ILE A O 1
#

Secondary structure (DSSP, 8-state):
-HHHHHHHT--HHHHHHHHHHTTTTEE--SSTTS--EESSHHHHHHHH-TTT-SSTTS---HHHHHHHHHHHHHHHHHHHTTS-TT-STTTTT--TTTS-HHHHHHHS-HHHHHHHHHHHHHHHHTT----HHHHHHHHHHTHHHHHHHHHHH--HHHHHHHHHHHHHHHS--------------------

pLDDT: mean 73.1, std 16.93, range [25.66, 92.0]

Radius of gyration: 18.57 Å; chains: 1; bounding box: 44×44×52 Å

Foldseek 3Di:
DVLVCLLLVHDPVVVVVVVVVCVVQWDDDPDPLFAIDGPDPCVVVQQADPVNPPDNVSHDPLLVVLVSNLVSLLVVLVVLLVDQPCVPPCNVPDFLVRDDPVVLCVNAPPSNVCSLQCNLVSVVSSVDQDDLVRLVVCCVPRVVSSVVNLRNVPDVVSVVVRVVSNVCNNVVPPPPDPPPDDDPPPPPRHD